Protein AF-A0A7Y7M1W9-F1 (afdb_monomer)

Secondary structure (DSSP, 8-state):
-EEETTEE--HHHHHSS-HHHHHHHHHHTBSBSSSSPPEE-HHHHHHHTT---SS--SSEEEEESS-----STTTEEEEES-SSTTBEEBTTBEEBPHHHHHHHHHTTS-HHHHHHHHHHHHPPPPTTT--S--EETTSPPPSS---S--SS--SSPPPHHHHHHS------------------B-TT-----

Mean predicted aligned error: 9.3 Å

Nearest PDB structures (foldseek):
  2pro-assembly4_C-3  TM=5.311E-01  e=3.566E+00  Lysobacter enzymogenes
  3pro-assembly1_C  TM=4.365E-01  e=2.939E+00  Lysobacter enzymogenes
  4pro-assembly2_D  TM=4.927E-01  e=4.614E+00  Lysobacter enzymogenes
  2pro-assembly4_A  TM=4.212E-01  e=5.598E+00  Lysobacter enzymogenes

Foldseek 3Di:
DALDDQADDDPVVCVPADPLRSVVQNVLFFAPVPPHGWEFAAQQLCLLQQFDAPDHDQATETEDCDPDQAAAPAGYDYDHDDPAPQWWAKQPHIYRHLLRNLLVHLVPDDDVRNVSRLVLLQDEDDVPQQQIDTHHPPPDHHNPRRDSDGNGGYDDRDDPVSNVVCDDDPPPDDDDDHHDDDDGRHPPDDRPD

Solvent-accessible surface area (backbone atoms only — not comparable to full-atom values): 11018 Å² total; per-residue (Å²): 67,75,83,46,97,91,34,73,52,59,51,63,68,54,74,73,38,48,75,50,44,49,48,40,52,53,56,34,28,42,34,69,56,22,100,52,85,56,35,27,22,38,78,44,19,25,54,67,36,18,33,50,60,90,83,75,78,92,46,48,28,29,50,31,84,64,96,58,70,39,62,38,90,65,52,35,48,70,40,86,45,67,90,64,73,56,42,23,23,37,28,84,43,38,25,32,30,70,62,52,21,44,59,54,38,45,77,75,44,60,68,74,56,24,50,41,28,54,55,32,39,48,33,58,41,57,94,89,45,63,54,45,66,73,44,61,62,84,56,86,57,48,88,59,79,63,57,54,72,58,98,39,19,27,48,80,48,44,54,72,63,59,67,62,68,57,66,77,77,80,76,78,88,74,80,96,73,67,36,45,25,78,58,23,26,40,79,95,59,78,76,80,126

Structure (mmCIF, N/CA/C/O backbone):
data_AF-A0A7Y7M1W9-F1
#
_entry.id   AF-A0A7Y7M1W9-F1
#
loop_
_atom_site.group_PDB
_atom_site.id
_atom_site.type_symbol
_atom_site.label_atom_id
_atom_site.label_alt_id
_atom_site.label_comp_id
_atom_site.label_asym_id
_atom_site.label_entity_id
_atom_site.label_seq_id
_atom_site.pdbx_PDB_ins_code
_atom_site.Cartn_x
_atom_site.Cartn_y
_atom_site.Cartn_z
_atom_site.occupancy
_atom_site.B_iso_or_equiv
_atom_site.auth_seq_id
_atom_site.auth_comp_id
_atom_site.auth_asym_id
_atom_site.auth_atom_id
_atom_site.pdbx_PDB_model_num
ATOM 1 N N . MET A 1 1 ? -22.766 13.535 2.676 1.00 89.00 1 MET A N 1
ATOM 2 C CA . MET A 1 1 ? -22.809 12.062 2.509 1.00 89.00 1 MET A CA 1
ATOM 3 C C . MET A 1 1 ? -22.094 11.321 3.652 1.00 89.00 1 MET A C 1
ATOM 5 O O . MET A 1 1 ? -21.202 11.874 4.289 1.00 89.00 1 MET A O 1
ATOM 9 N N . ARG A 1 2 ? -22.477 10.066 3.943 1.00 90.69 2 ARG A N 1
ATOM 10 C CA . ARG A 1 2 ? -21.859 9.208 4.976 1.00 90.69 2 ARG A CA 1
ATOM 11 C C . ARG A 1 2 ? -20.828 8.263 4.355 1.00 90.69 2 ARG A C 1
ATOM 13 O O . ARG A 1 2 ? -21.211 7.310 3.689 1.00 90.69 2 ARG A O 1
ATOM 20 N N . ILE A 1 3 ? -19.541 8.478 4.633 1.00 90.69 3 ILE A N 1
ATOM 21 C CA . ILE A 1 3 ? -18.473 7.537 4.244 1.00 90.69 3 ILE A CA 1
ATOM 22 C C . ILE A 1 3 ? -18.551 6.286 5.127 1.00 90.69 3 ILE A C 1
ATOM 24 O O . ILE A 1 3 ? -18.329 5.170 4.662 1.00 90.69 3 ILE A O 1
ATOM 28 N N . ARG A 1 4 ? -18.857 6.457 6.424 1.00 87.81 4 ARG A N 1
ATOM 29 C CA . ARG A 1 4 ? -18.907 5.349 7.387 1.00 87.81 4 ARG A CA 1
ATOM 30 C C . ARG A 1 4 ? -19.646 5.675 8.681 1.00 87.81 4 ARG A C 1
ATOM 32 O O . ARG A 1 4 ? -20.046 6.810 8.906 1.00 87.81 4 ARG A O 1
ATOM 39 N N . ARG A 1 5 ? -19.840 4.686 9.568 1.00 87.31 5 ARG A N 1
ATOM 40 C CA . ARG A 1 5 ? -20.408 4.948 10.906 1.00 87.31 5 ARG A CA 1
ATOM 41 C C . ARG A 1 5 ? -19.502 5.938 11.654 1.00 87.31 5 ARG A C 1
ATOM 43 O O . ARG A 1 5 ? -18.326 5.654 11.859 1.00 87.31 5 ARG A O 1
ATOM 50 N N . GLY A 1 6 ? -20.062 7.095 12.011 1.00 88.75 6 GLY A N 1
ATOM 51 C CA . GLY A 1 6 ? -19.340 8.212 12.628 1.00 88.75 6 GLY A CA 1
ATOM 52 C C . GLY A 1 6 ? -18.515 9.078 11.665 1.00 88.75 6 GLY A C 1
ATOM 53 O O . GLY A 1 6 ? -17.837 9.983 12.137 1.00 88.75 6 GLY A O 1
ATOM 54 N N . VAL A 1 7 ? -18.543 8.827 10.348 1.00 91.75 7 VAL A N 1
ATOM 55 C CA . VAL A 1 7 ? -17.685 9.509 9.361 1.00 91.75 7 VAL A CA 1
ATOM 56 C C . VAL A 1 7 ? -18.502 10.042 8.192 1.00 91.75 7 VAL A C 1
ATOM 58 O O . VAL A 1 7 ? -19.112 9.278 7.438 1.00 91.75 7 VAL A O 1
ATOM 61 N N . TYR A 1 8 ? -18.456 11.356 8.015 1.00 93.31 8 TYR A N 1
ATOM 62 C CA . TYR A 1 8 ? -19.228 12.089 7.021 1.00 93.31 8 TYR A CA 1
ATOM 63 C C . TYR A 1 8 ? -18.318 13.054 6.256 1.00 93.31 8 TYR A C 1
ATOM 65 O O . TYR A 1 8 ? -17.295 13.493 6.775 1.00 93.31 8 TYR A O 1
ATOM 73 N N . THR A 1 9 ? -18.719 13.364 5.030 1.00 92.62 9 THR A N 1
ATOM 74 C CA . THR A 1 9 ? -18.173 14.424 4.171 1.00 92.62 9 THR A CA 1
ATOM 75 C C . THR A 1 9 ? -19.355 15.184 3.554 1.00 92.62 9 THR A C 1
ATOM 77 O O . THR A 1 9 ? -20.493 14.699 3.659 1.00 92.62 9 THR A O 1
ATOM 80 N N . LYS A 1 10 ? -19.163 16.346 2.915 1.00 93.62 10 LYS A N 1
ATOM 81 C CA . LYS A 1 10 ? -20.269 16.960 2.156 1.00 93.62 10 LYS A CA 1
ATOM 82 C C . LYS A 1 10 ? -20.672 16.035 1.007 1.00 93.62 10 LYS A C 1
ATOM 84 O O . LYS A 1 10 ? -19.904 15.174 0.585 1.00 93.62 10 LYS A O 1
ATOM 89 N N . SER A 1 11 ? -21.921 16.119 0.562 1.00 92.31 11 SER A N 1
ATOM 90 C CA . SER A 1 11 ? -22.364 15.276 -0.557 1.00 92.31 11 SER A CA 1
ATOM 91 C C . SER A 1 11 ? -21.709 15.720 -1.865 1.00 92.31 11 SER A C 1
ATOM 93 O O . SER A 1 11 ? -21.303 14.875 -2.651 1.00 92.31 11 SER A O 1
ATOM 95 N N . ASP A 1 12 ? -21.503 17.023 -2.023 1.00 92.56 12 ASP A N 1
ATOM 96 C CA . ASP A 1 12 ? -20.914 17.642 -3.210 1.00 92.56 12 ASP A CA 1
ATOM 97 C C . ASP A 1 12 ? -19.437 17.251 -3.338 1.00 92.56 12 ASP A C 1
ATOM 99 O O . ASP A 1 12 ? -19.062 16.664 -4.347 1.00 92.56 12 ASP A O 1
ATOM 103 N N . ASP A 1 13 ? -18.651 17.415 -2.260 1.00 90.88 13 ASP A N 1
ATOM 104 C CA . ASP A 1 13 ? -17.252 16.961 -2.157 1.00 90.88 13 ASP A CA 1
ATOM 105 C C . ASP A 1 13 ? -17.075 15.473 -2.538 1.00 90.88 13 ASP A C 1
ATOM 107 O O . ASP A 1 13 ? -16.026 15.078 -3.041 1.00 90.88 13 ASP A O 1
ATOM 111 N N . TRP A 1 14 ? -18.069 14.616 -2.266 1.00 92.00 14 TRP A N 1
ATOM 112 C CA . TRP A 1 14 ? -18.024 13.192 -2.629 1.00 92.00 14 TRP A CA 1
ATOM 113 C C . TRP A 1 14 ? -18.430 12.941 -4.083 1.00 92.00 14 TRP A C 1
ATOM 115 O O . TRP A 1 14 ? -17.822 12.102 -4.745 1.00 92.00 14 TRP A O 1
ATOM 125 N N . ASN A 1 15 ? -19.449 13.646 -4.572 1.00 92.44 15 ASN A N 1
ATOM 126 C CA . ASN A 1 15 ? -19.968 13.485 -5.928 1.00 92.44 15 ASN A CA 1
ATOM 127 C C . ASN A 1 15 ? -19.008 14.052 -6.986 1.00 92.44 15 ASN A C 1
ATOM 129 O O . ASN A 1 15 ? -18.953 13.517 -8.089 1.00 92.44 15 ASN A O 1
ATOM 133 N N . SER A 1 16 ? -18.230 15.085 -6.645 1.00 93.19 16 SER A N 1
ATOM 134 C CA . SER A 1 16 ? -17.121 15.584 -7.469 1.00 93.19 16 SER A CA 1
ATOM 135 C C . SER A 1 16 ? -15.827 14.776 -7.304 1.00 93.19 16 SER A C 1
ATOM 137 O O . SER A 1 16 ? -14.961 14.846 -8.173 1.00 93.19 16 SER A O 1
ATOM 139 N N . SER A 1 17 ? -15.686 13.988 -6.227 1.00 91.19 17 SER A N 1
ATOM 140 C CA . SER A 1 17 ? -14.496 13.158 -6.010 1.00 91.19 17 SER A CA 1
ATOM 141 C C . SER A 1 17 ? -14.414 12.001 -7.006 1.00 91.19 17 SER A C 1
ATOM 143 O O . SER A 1 17 ? -15.333 11.177 -7.092 1.00 91.19 17 SER A O 1
ATOM 145 N N . SER A 1 18 ? -13.256 11.845 -7.650 1.00 92.88 18 SER A N 1
ATOM 146 C CA . SER A 1 18 ? -12.942 10.678 -8.484 1.00 92.88 18 SER A CA 1
ATOM 147 C C . SER A 1 18 ? -12.997 9.360 -7.686 1.00 92.88 18 SER A C 1
ATOM 149 O O . SER A 1 18 ? -12.889 9.368 -6.455 1.00 92.88 18 SER A O 1
ATOM 151 N N . PRO A 1 19 ? -13.079 8.182 -8.336 1.00 92.19 19 PRO A N 1
ATOM 152 C CA . PRO A 1 19 ? -13.004 6.900 -7.634 1.00 92.19 19 PRO A CA 1
ATOM 153 C C . PRO A 1 19 ? -11.731 6.740 -6.784 1.00 92.19 19 PRO A C 1
ATOM 155 O O . PRO A 1 19 ? -11.797 6.186 -5.683 1.00 92.19 19 PRO A O 1
ATOM 158 N N . ALA A 1 20 ? -10.588 7.255 -7.252 1.00 90.50 20 ALA A N 1
ATOM 159 C CA . ALA A 1 20 ? -9.321 7.217 -6.523 1.00 90.50 20 ALA A CA 1
ATOM 160 C C . ALA A 1 20 ? -9.346 8.160 -5.310 1.00 90.50 20 ALA A C 1
ATOM 162 O O . ALA A 1 20 ? -9.016 7.740 -4.198 1.00 90.50 20 ALA A O 1
ATOM 163 N N . GLN A 1 21 ? -9.857 9.383 -5.479 1.00 91.81 21 GLN A N 1
ATOM 164 C CA . GLN A 1 21 ? -10.078 10.329 -4.385 1.00 91.81 21 GLN A CA 1
ATOM 165 C C . GLN A 1 21 ? -11.060 9.764 -3.347 1.00 91.81 21 GLN A C 1
ATOM 167 O O . GLN A 1 21 ? -10.748 9.766 -2.159 1.00 91.81 21 GLN A O 1
ATOM 172 N N . GLN A 1 22 ? -12.187 9.173 -3.762 1.00 92.81 22 GLN A N 1
ATOM 173 C CA . GLN A 1 22 ? -13.134 8.491 -2.871 1.00 92.81 22 GLN A CA 1
ATOM 174 C C . GLN A 1 22 ? -12.502 7.300 -2.139 1.00 92.81 22 GLN A C 1
ATOM 176 O O . GLN A 1 22 ? -12.793 7.079 -0.963 1.00 92.81 22 GLN A O 1
ATOM 181 N N . TYR A 1 23 ? -11.646 6.513 -2.796 1.00 93.38 23 TYR A N 1
ATOM 182 C CA . TYR A 1 23 ? -10.896 5.436 -2.145 1.00 93.38 23 TYR A CA 1
ATOM 183 C C . TYR A 1 23 ? -9.892 5.993 -1.136 1.00 93.38 23 TYR A C 1
ATOM 185 O O . TYR A 1 23 ? -9.841 5.506 -0.011 1.00 93.38 23 TYR A O 1
ATOM 193 N N . GLY A 1 24 ? -9.182 7.069 -1.472 1.00 91.81 24 GLY A N 1
ATOM 194 C CA . GLY A 1 24 ? -8.320 7.802 -0.551 1.00 91.81 24 GLY A CA 1
ATOM 195 C C . GLY A 1 24 ? -9.087 8.477 0.595 1.00 91.81 24 GLY A C 1
ATOM 196 O O . GLY A 1 24 ? -8.552 8.572 1.692 1.00 91.81 24 GLY A O 1
ATOM 197 N N . LEU A 1 25 ? -10.353 8.864 0.406 1.00 92.00 25 LEU A N 1
ATOM 198 C CA . LEU A 1 25 ? -11.260 9.314 1.470 1.00 92.00 25 LEU A CA 1
ATOM 199 C C . LEU A 1 25 ? -11.732 8.145 2.349 1.00 92.00 25 LEU A C 1
ATOM 201 O O . LEU A 1 25 ? -11.900 8.334 3.549 1.00 92.00 25 LEU A O 1
ATOM 205 N N . ARG A 1 26 ? -11.895 6.928 1.805 1.00 93.25 26 ARG A N 1
ATOM 206 C CA . ARG A 1 26 ? -12.154 5.694 2.582 1.00 93.25 26 ARG A CA 1
ATOM 207 C C . ARG A 1 26 ? -10.905 5.228 3.344 1.00 93.25 26 ARG A C 1
ATOM 209 O O . ARG A 1 26 ? -11.032 4.787 4.482 1.00 93.25 26 ARG A O 1
ATOM 216 N N . ALA A 1 27 ? -9.724 5.339 2.733 1.00 93.56 27 ALA A N 1
ATOM 217 C CA . ALA A 1 27 ? -8.419 5.026 3.317 1.00 93.56 27 ALA A CA 1
ATOM 218 C C . ALA A 1 27 ? -8.069 6.016 4.423 1.00 93.56 27 ALA A C 1
ATOM 220 O O . ALA A 1 27 ? -7.743 5.603 5.529 1.00 93.56 27 ALA A O 1
ATOM 221 N N . ALA A 1 28 ? -8.260 7.313 4.162 1.00 92.44 28 ALA A N 1
ATOM 222 C CA . ALA A 1 28 ? -8.211 8.354 5.177 1.00 92.44 28 ALA A CA 1
ATOM 223 C C . ALA A 1 28 ? -9.208 7.988 6.260 1.00 92.44 28 ALA A C 1
ATOM 225 O O . ALA A 1 28 ? -8.825 7.891 7.418 1.00 92.44 28 ALA A O 1
ATOM 226 N N . ALA A 1 29 ? -10.441 7.632 5.883 1.00 92.69 29 ALA A N 1
ATOM 227 C CA . ALA A 1 29 ? -11.441 7.208 6.837 1.00 92.69 29 ALA A CA 1
ATOM 228 C C . ALA A 1 29 ? -11.013 5.986 7.648 1.00 92.69 29 ALA A C 1
ATOM 230 O O . ALA A 1 29 ? -11.752 5.705 8.572 1.00 92.69 29 ALA A O 1
ATOM 231 N N . PHE A 1 30 ? -9.888 5.300 7.383 1.00 93.06 30 PHE A N 1
ATOM 232 C CA . PHE A 1 30 ? -9.371 4.175 8.166 1.00 93.06 30 PHE A CA 1
ATOM 233 C C . PHE A 1 30 ? -8.531 4.561 9.406 1.00 93.06 30 PHE A C 1
ATOM 235 O O . PHE A 1 30 ? -8.285 3.684 10.223 1.00 93.06 30 PHE A O 1
ATOM 242 N N . GLN A 1 31 ? -8.173 5.835 9.643 1.00 92.31 31 GLN A N 1
ATOM 243 C CA . GLN A 1 31 ? -7.148 6.191 10.652 1.00 92.31 31 GLN A CA 1
ATOM 244 C C . GLN A 1 31 ? -7.567 6.540 12.118 1.00 92.31 31 GLN A C 1
ATOM 246 O O . GLN A 1 31 ? -7.040 5.929 13.038 1.00 92.31 31 GLN A O 1
ATOM 251 N N . ALA A 1 32 ? -8.476 7.494 12.389 1.00 91.38 32 ALA A N 1
ATOM 252 C CA . ALA A 1 32 ? -8.803 8.033 13.736 1.00 91.38 32 ALA A CA 1
ATOM 253 C C . ALA A 1 32 ? -10.163 7.629 14.412 1.00 91.38 32 ALA A C 1
ATOM 255 O O . ALA A 1 32 ? -10.706 8.361 15.238 1.00 91.38 32 ALA A O 1
ATOM 256 N N . LEU A 1 33 ? -10.765 6.483 14.068 1.00 90.94 33 LEU A N 1
ATOM 257 C CA . LEU A 1 33 ? -11.545 5.625 14.994 1.00 90.94 33 LEU A CA 1
ATOM 258 C C . LEU A 1 33 ? -10.915 4.221 15.071 1.00 90.94 33 LEU A C 1
ATOM 260 O O . LEU A 1 33 ? -11.500 3.322 15.674 1.00 90.94 33 LEU A O 1
ATOM 264 N N . ALA A 1 34 ? -9.755 4.007 14.443 1.00 89.38 34 ALA A N 1
ATOM 265 C CA . ALA A 1 34 ? -8.867 2.935 14.830 1.00 89.38 34 ALA A CA 1
ATOM 266 C C . ALA A 1 34 ? -8.276 3.352 16.186 1.00 89.38 34 ALA A C 1
ATOM 268 O O . ALA A 1 34 ? -7.849 4.499 16.324 1.00 89.38 34 ALA A O 1
ATOM 269 N N . PRO A 1 35 ? -8.243 2.471 17.200 1.00 87.44 35 PRO A N 1
ATOM 270 C CA . PRO A 1 35 ? -7.661 2.814 18.501 1.00 87.44 35 PRO A CA 1
ATOM 271 C C . PRO A 1 35 ? -6.154 3.130 18.458 1.00 87.44 35 PRO A C 1
ATOM 273 O O . PRO A 1 35 ? -5.598 3.602 19.443 1.00 87.44 35 PRO A O 1
ATOM 276 N N . ARG A 1 36 ? -5.484 2.826 17.338 1.00 89.25 36 ARG A N 1
ATOM 277 C CA . ARG A 1 36 ? -4.063 3.071 17.054 1.00 89.25 36 ARG A CA 1
ATOM 278 C C . ARG A 1 36 ? -3.914 3.399 15.567 1.00 89.25 36 ARG A C 1
ATOM 280 O O . ARG A 1 36 ? -4.710 2.896 14.770 1.00 89.25 36 ARG A O 1
ATOM 287 N N . GLN A 1 37 ? -2.897 4.180 15.190 1.00 90.81 37 GLN A N 1
ATOM 288 C CA . GLN A 1 37 ? -2.596 4.445 13.778 1.00 90.81 37 GLN A CA 1
ATOM 289 C C . GLN A 1 37 ? -2.352 3.107 13.045 1.00 90.81 37 GLN A C 1
ATOM 291 O O . GLN A 1 37 ? -1.573 2.285 13.532 1.00 90.81 37 GLN A O 1
ATOM 296 N N . PRO A 1 38 ? -3.038 2.841 11.923 1.00 94.44 38 PRO A N 1
ATOM 297 C CA . PRO A 1 38 ? -3.012 1.532 11.288 1.00 94.44 38 PRO A CA 1
ATOM 298 C C . PRO A 1 38 ? -2.070 1.479 10.087 1.00 94.44 38 PRO A C 1
ATOM 300 O O . PRO A 1 38 ? -2.119 2.338 9.207 1.00 94.44 38 PRO A O 1
ATOM 303 N N . VAL A 1 39 ? -1.277 0.410 10.008 1.00 96.88 39 VAL A N 1
ATOM 304 C CA . VAL A 1 39 ? -0.359 0.202 8.886 1.00 96.88 39 VAL A CA 1
ATOM 305 C C . VAL A 1 39 ? -1.125 -0.256 7.644 1.00 96.88 39 VAL A C 1
ATOM 307 O O . VAL A 1 39 ? -1.759 -1.315 7.653 1.00 96.88 39 VAL A O 1
ATOM 310 N N . LEU A 1 40 ? -1.064 0.529 6.568 1.00 97.19 40 LEU A N 1
ATOM 311 C CA . LEU A 1 40 ? -1.653 0.187 5.266 1.00 97.19 40 LEU A CA 1
ATOM 312 C C . LEU A 1 40 ? -0.693 -0.728 4.492 1.00 97.19 40 LEU A C 1
ATOM 314 O O . LEU A 1 40 ? 0.513 -0.535 4.558 1.00 97.19 40 LEU A O 1
ATOM 318 N N . CYS A 1 41 ? -1.184 -1.714 3.740 1.00 97.12 41 CYS A N 1
ATOM 319 C CA . CYS A 1 41 ? -0.313 -2.659 3.023 1.00 97.12 41 CYS A CA 1
ATOM 320 C C . CYS A 1 41 ? -0.885 -3.113 1.673 1.00 97.12 41 CYS A C 1
ATOM 322 O O . CYS A 1 41 ? -1.948 -2.647 1.257 1.00 97.12 41 CYS A O 1
ATOM 324 N N . HIS A 1 42 ? -0.176 -4.017 0.981 1.00 96.88 42 HIS A N 1
ATOM 325 C CA . HIS A 1 42 ? -0.578 -4.618 -0.301 1.00 96.88 42 HIS A CA 1
ATOM 326 C C . HIS A 1 42 ? -1.177 -3.571 -1.267 1.00 96.88 42 HIS A C 1
ATOM 328 O O . HIS A 1 42 ? -0.571 -2.534 -1.511 1.00 96.88 42 HIS A O 1
ATOM 334 N N . ALA A 1 43 ? -2.390 -3.800 -1.780 1.00 96.38 43 ALA A N 1
ATOM 335 C CA . ALA A 1 43 ? -3.039 -2.956 -2.776 1.00 96.38 43 ALA A CA 1
ATOM 336 C C . ALA A 1 43 ? -3.369 -1.525 -2.291 1.00 96.38 43 ALA A C 1
ATOM 338 O O . ALA A 1 43 ? -3.566 -0.639 -3.117 1.00 96.38 43 ALA A O 1
ATOM 339 N N . THR A 1 44 ? -3.411 -1.270 -0.977 1.00 96.69 44 THR A N 1
ATOM 340 C CA . THR A 1 44 ? -3.626 0.085 -0.438 1.00 96.69 44 THR A CA 1
ATOM 341 C C . THR A 1 44 ? -2.321 0.870 -0.358 1.00 96.69 44 THR A C 1
ATOM 343 O O . THR A 1 44 ? -2.272 1.995 -0.848 1.00 96.69 44 THR A O 1
ATOM 346 N N . ALA A 1 45 ? -1.250 0.271 0.175 1.00 96.44 45 ALA A N 1
ATOM 347 C CA . ALA A 1 45 ? 0.081 0.887 0.143 1.00 96.44 45 ALA A CA 1
ATOM 348 C C . ALA A 1 45 ? 0.578 1.081 -1.301 1.00 96.44 45 ALA A C 1
ATOM 350 O O . ALA A 1 45 ? 1.128 2.126 -1.633 1.00 96.44 45 ALA A O 1
ATOM 351 N N . ALA A 1 46 ? 0.287 0.123 -2.186 1.00 96.12 46 ALA A N 1
ATOM 352 C CA . ALA A 1 46 ? 0.640 0.179 -3.601 1.00 96.12 46 ALA A CA 1
ATOM 353 C C . ALA A 1 46 ? 0.031 1.377 -4.334 1.00 96.12 46 ALA A C 1
ATOM 355 O O . ALA A 1 46 ? 0.713 1.966 -5.165 1.00 96.12 46 ALA A O 1
ATOM 356 N N . ARG A 1 47 ? -1.210 1.777 -4.006 1.00 93.94 47 ARG A N 1
ATOM 357 C CA . ARG A 1 47 ? -1.804 2.995 -4.578 1.00 93.94 47 ARG A CA 1
ATOM 358 C C . ARG A 1 47 ? -1.143 4.274 -4.080 1.00 93.94 47 ARG A C 1
ATOM 360 O O . ARG A 1 47 ? -0.985 5.180 -4.879 1.00 93.94 47 ARG A O 1
ATOM 367 N N . LEU A 1 48 ? -0.733 4.351 -2.812 1.00 92.62 48 LEU A N 1
ATOM 368 C CA . LEU A 1 48 ? 0.027 5.511 -2.325 1.00 92.62 48 LEU A CA 1
ATOM 369 C C . LEU A 1 48 ? 1.408 5.579 -2.996 1.00 92.62 48 LEU A C 1
ATOM 371 O O . LEU A 1 48 ? 1.838 6.652 -3.407 1.00 92.62 48 LEU A O 1
ATOM 375 N N . GLY A 1 49 ? 2.059 4.421 -3.160 1.00 92.31 49 GLY A N 1
ATOM 376 C CA . GLY A 1 49 ? 3.353 4.249 -3.826 1.00 92.31 49 GLY A CA 1
ATOM 377 C C . GLY A 1 49 ? 3.330 4.249 -5.364 1.00 92.31 49 GLY A C 1
ATOM 378 O O . GLY A 1 49 ? 4.355 3.935 -5.966 1.00 92.31 49 GLY A O 1
ATOM 379 N N . GLY A 1 50 ? 2.194 4.536 -6.013 1.00 93.19 50 GLY A N 1
ATOM 380 C CA . GLY A 1 50 ? 2.065 4.569 -7.480 1.00 93.19 50 GLY A CA 1
ATOM 381 C C . GLY A 1 50 ? 2.357 3.250 -8.218 1.00 93.19 50 GLY A C 1
ATOM 382 O O . GLY A 1 50 ? 2.618 3.263 -9.419 1.00 93.19 50 GLY A O 1
ATOM 383 N N . LEU A 1 51 ? 2.356 2.106 -7.525 1.00 95.00 51 LEU A N 1
ATOM 384 C CA . LEU A 1 51 ? 2.665 0.806 -8.127 1.00 95.00 51 LEU A CA 1
ATOM 385 C C . LEU A 1 51 ? 1.535 0.340 -9.053 1.00 95.00 51 LEU A C 1
ATOM 387 O O . LEU A 1 51 ? 0.349 0.502 -8.749 1.00 95.00 51 LEU A O 1
ATOM 391 N N . TRP A 1 52 ? 1.909 -0.309 -10.155 1.00 95.19 52 TRP A N 1
ATOM 392 C CA . TRP A 1 52 ? 1.002 -0.735 -11.221 1.00 95.19 52 TRP A CA 1
AT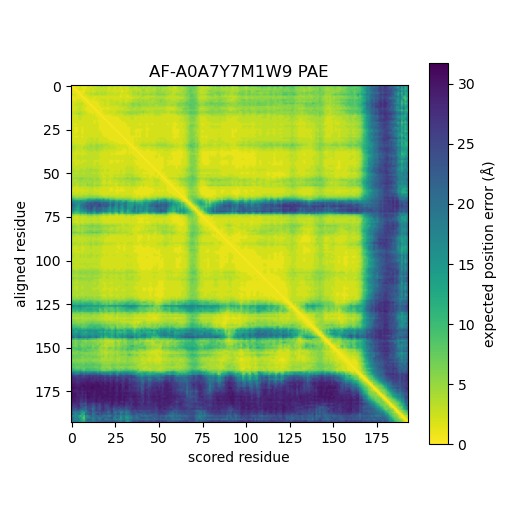OM 393 C C . TRP A 1 52 ? 0.188 -1.980 -10.838 1.00 95.19 52 TRP A C 1
ATOM 395 O O . TRP A 1 52 ? 0.429 -3.095 -11.299 1.00 95.19 52 TRP A O 1
ATOM 405 N N . ILE A 1 53 ? -0.807 -1.773 -9.975 1.00 94.50 53 ILE A N 1
ATOM 406 C CA . ILE A 1 53 ? -1.862 -2.746 -9.680 1.00 94.50 53 ILE A CA 1
ATOM 407 C C . ILE A 1 53 ? -3.064 -2.548 -10.611 1.00 94.50 53 ILE A C 1
ATOM 409 O O . ILE A 1 53 ? -3.403 -1.426 -10.986 1.00 94.50 53 ILE A O 1
ATOM 413 N N . VAL A 1 54 ? -3.757 -3.636 -10.946 1.00 90.62 54 VAL A N 1
ATOM 414 C CA . VAL A 1 54 ? -4.938 -3.581 -11.821 1.00 90.62 54 VAL A CA 1
ATOM 415 C C . VAL A 1 54 ? -6.119 -2.916 -11.106 1.00 90.62 54 VAL A C 1
ATOM 417 O O . VAL A 1 54 ? -6.594 -3.396 -10.076 1.00 90.62 54 VAL A O 1
ATOM 420 N N . GLY A 1 55 ? -6.630 -1.834 -11.696 1.00 90.19 55 GLY A N 1
ATOM 421 C CA . GLY A 1 55 ? -7.860 -1.168 -11.269 1.00 90.19 55 GLY A CA 1
ATOM 422 C C . GLY A 1 55 ? -7.765 -0.467 -9.910 1.00 90.19 55 GLY A C 1
ATOM 423 O O . GLY A 1 55 ? -6.736 0.101 -9.533 1.00 90.19 55 GLY A O 1
ATOM 424 N N . LEU A 1 56 ? -8.882 -0.454 -9.180 1.00 90.50 56 LEU A N 1
ATOM 425 C CA . LEU A 1 56 ? -9.014 0.173 -7.866 1.00 90.50 56 LEU A CA 1
ATOM 426 C C . LEU A 1 56 ? -9.498 -0.867 -6.839 1.00 90.50 56 LEU A C 1
ATOM 428 O O . LEU A 1 56 ? -10.505 -1.532 -7.096 1.00 90.50 56 LEU A O 1
ATOM 432 N N . PRO A 1 57 ? -8.843 -1.027 -5.673 1.00 92.00 57 PRO A N 1
ATOM 433 C CA . PRO A 1 57 ? -9.238 -2.063 -4.722 1.00 92.00 57 PRO A CA 1
ATOM 434 C C . PRO A 1 57 ? -10.617 -1.791 -4.103 1.00 92.00 57 PRO A C 1
ATOM 436 O O . PRO A 1 57 ? -10.895 -0.703 -3.604 1.00 92.00 57 PRO A O 1
ATOM 439 N N . SER A 1 58 ? -11.481 -2.807 -4.056 1.00 90.25 58 SER A N 1
ATOM 440 C CA . SER A 1 58 ? -12.820 -2.697 -3.447 1.00 90.25 58 SER A CA 1
ATOM 441 C C . SER A 1 58 ? -12.801 -2.647 -1.911 1.00 90.25 58 SER A C 1
ATOM 443 O O . SER A 1 58 ? -13.788 -2.265 -1.280 1.00 90.25 58 SER A O 1
ATOM 445 N N . LYS A 1 59 ? -11.673 -3.027 -1.299 1.00 93.62 59 LYS A N 1
ATOM 446 C CA . LYS A 1 59 ? -11.421 -3.047 0.147 1.00 93.62 59 LYS A CA 1
ATOM 447 C C . LYS A 1 59 ? -10.058 -2.420 0.435 1.00 93.62 59 LYS A C 1
ATOM 449 O O . LYS A 1 59 ? -9.178 -2.416 -0.424 1.00 93.62 59 LYS A O 1
ATOM 454 N N . LEU A 1 60 ? -9.869 -1.918 1.653 1.00 94.94 60 LEU A N 1
ATOM 455 C CA . LEU A 1 60 ? -8.544 -1.486 2.112 1.00 94.94 60 LEU A CA 1
ATOM 456 C C . LEU A 1 60 ? -7.787 -2.683 2.702 1.00 94.94 60 LEU A C 1
ATOM 458 O O . LEU A 1 60 ? -8.393 -3.592 3.273 1.00 94.94 60 LEU A O 1
ATOM 462 N N . HIS A 1 61 ? -6.471 -2.683 2.546 1.00 95.75 61 HIS A N 1
ATOM 463 C CA . HIS A 1 61 ? -5.557 -3.717 3.012 1.00 95.75 61 HIS A CA 1
ATOM 464 C C . HIS A 1 61 ? -4.714 -3.133 4.147 1.00 95.75 61 HIS A C 1
ATOM 466 O O . HIS A 1 61 ? -4.067 -2.101 3.963 1.00 95.75 61 HIS A O 1
ATOM 472 N N . VAL A 1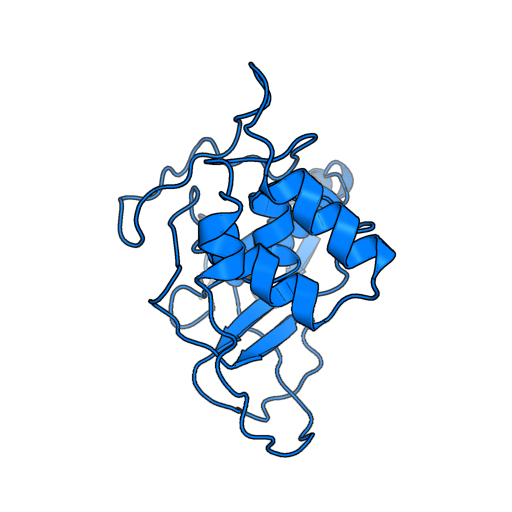 62 ? -4.743 -3.773 5.316 1.00 95.50 62 VAL A N 1
ATOM 473 C CA . VAL A 1 62 ? -4.031 -3.303 6.518 1.00 95.50 62 VAL A CA 1
ATOM 474 C C . VAL A 1 62 ? -3.301 -4.450 7.207 1.00 95.50 62 VAL A C 1
ATOM 476 O O . VAL A 1 62 ? -3.735 -5.601 7.118 1.00 95.50 62 VAL A O 1
ATOM 479 N N . VAL A 1 63 ? -2.208 -4.150 7.901 1.00 94.69 63 VAL A N 1
ATOM 480 C CA . VAL A 1 63 ? -1.464 -5.137 8.695 1.00 94.69 63 VAL A CA 1
ATOM 481 C C . VAL A 1 63 ? -2.136 -5.350 10.058 1.00 94.69 63 VAL A C 1
ATOM 483 O O . VAL A 1 63 ? -2.839 -4.481 10.579 1.00 94.69 63 VAL A O 1
ATOM 486 N N . THR A 1 64 ? -1.952 -6.533 10.635 1.00 91.50 64 THR A N 1
ATOM 487 C CA . THR A 1 64 ? -2.310 -6.862 12.014 1.00 91.50 64 THR A CA 1
ATOM 488 C C . THR A 1 64 ? -1.336 -7.911 12.553 1.00 91.50 64 THR A C 1
ATOM 490 O O . THR A 1 64 ? -0.890 -8.772 11.800 1.00 91.50 64 THR A O 1
ATOM 493 N N . GLU A 1 65 ? -1.014 -7.857 13.843 1.00 88.25 65 GLU A N 1
ATOM 494 C CA . GLU A 1 65 ? -0.115 -8.825 14.498 1.00 88.25 65 GLU A CA 1
ATOM 495 C C . GLU A 1 65 ? -0.872 -10.036 15.074 1.00 88.25 65 GLU A C 1
ATOM 497 O O . GLU A 1 65 ? -0.269 -11.055 15.396 1.00 88.25 65 GLU A O 1
ATOM 502 N N . THR A 1 66 ? -2.206 -9.964 15.150 1.00 82.62 66 THR A N 1
ATOM 503 C CA . THR A 1 66 ? -3.073 -11.015 15.700 1.00 82.62 66 THR A CA 1
ATOM 504 C C . THR A 1 66 ? -4.047 -11.549 14.651 1.00 82.62 66 THR A C 1
ATOM 506 O O . THR A 1 66 ? -4.725 -10.785 13.962 1.00 82.62 66 THR A O 1
ATOM 509 N N . ALA A 1 67 ? -4.189 -12.875 14.563 1.00 68.00 67 ALA A N 1
ATOM 510 C CA . ALA A 1 67 ? -5.173 -13.545 13.705 1.00 68.00 67 ALA A CA 1
ATOM 511 C C . ALA A 1 67 ? -6.611 -13.429 14.273 1.00 68.00 67 ALA A C 1
ATOM 513 O O . ALA A 1 67 ? -7.238 -14.410 14.668 1.00 68.00 67 ALA A O 1
ATOM 514 N N . THR A 1 68 ? -7.127 -12.203 14.376 1.00 60.47 68 THR A N 1
ATOM 515 C CA . THR A 1 68 ? -8.394 -11.901 15.059 1.00 60.47 68 THR A CA 1
ATOM 516 C C . THR A 1 68 ? -9.614 -12.129 14.160 1.00 60.47 68 THR A C 1
ATOM 518 O O . THR A 1 68 ? -9.872 -11.335 13.255 1.00 60.47 68 THR A O 1
ATOM 521 N N . SER A 1 69 ? -10.418 -13.148 14.486 1.00 52.56 69 SER A N 1
ATOM 522 C CA . SER A 1 69 ? -11.718 -13.482 13.864 1.00 52.56 69 SER A CA 1
ATOM 523 C C . SER A 1 69 ? -12.836 -12.462 14.205 1.00 52.56 69 SER A C 1
ATOM 525 O O . SER A 1 69 ? -13.849 -12.786 14.831 1.00 52.56 69 SER A O 1
ATOM 527 N N . GLY A 1 70 ? -12.669 -11.194 13.818 1.00 54.50 70 GLY A N 1
ATOM 528 C CA . GLY A 1 70 ? -13.614 -10.094 14.061 1.00 54.50 70 GLY A CA 1
ATOM 529 C C . GLY A 1 70 ? -14.413 -9.686 12.816 1.00 54.50 70 GLY A C 1
ATOM 530 O O . GLY A 1 70 ? -13.899 -8.982 11.967 1.00 54.50 70 GLY A O 1
ATOM 531 N N . ARG A 1 71 ? -15.682 -10.100 12.696 1.00 50.88 71 ARG A N 1
ATOM 532 C CA . ARG A 1 71 ? -16.665 -9.813 11.604 1.00 50.88 71 ARG A CA 1
ATOM 533 C C . ARG A 1 71 ? -16.134 -9.139 10.299 1.00 50.88 71 ARG A C 1
ATOM 535 O O . ARG A 1 71 ? -15.997 -7.923 10.225 1.00 50.88 71 ARG A O 1
ATOM 542 N N . ASN A 1 72 ? -15.973 -9.894 9.194 1.00 54.03 72 ASN A N 1
ATOM 543 C CA . ASN A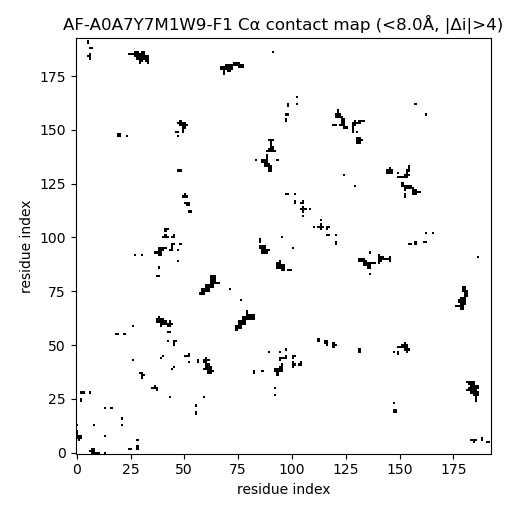 1 72 ? -15.362 -9.411 7.920 1.00 54.03 72 ASN A CA 1
ATOM 544 C C . ASN A 1 72 ? -16.065 -8.219 7.249 1.00 54.03 72 ASN A C 1
ATOM 546 O O . ASN A 1 72 ? -15.502 -7.548 6.382 1.00 54.03 72 ASN A O 1
ATOM 550 N N . ASN A 1 73 ? -17.327 -7.995 7.602 1.00 55.47 73 ASN A N 1
ATOM 551 C CA . ASN A 1 73 ? -18.324 -7.397 6.722 1.00 55.47 73 ASN A CA 1
ATOM 552 C C . ASN A 1 73 ? -18.322 -5.860 6.709 1.00 55.47 73 ASN A C 1
ATOM 554 O O . ASN A 1 73 ? -19.356 -5.207 6.653 1.00 55.47 73 ASN A O 1
ATOM 558 N N . ASN A 1 74 ? -17.134 -5.287 6.849 1.00 75.12 74 ASN A N 1
ATOM 559 C CA . ASN A 1 74 ? -16.921 -3.881 7.152 1.00 75.12 74 ASN A CA 1
ATOM 560 C C . ASN A 1 74 ? -16.111 -3.195 6.016 1.00 75.12 74 ASN A C 1
ATOM 562 O O . ASN A 1 74 ? -16.113 -1.970 5.920 1.00 75.12 74 ASN A O 1
ATOM 566 N N . GLY A 1 75 ? -15.460 -3.977 5.132 1.00 87.06 75 GLY A N 1
ATOM 567 C CA . GLY A 1 75 ? -14.804 -3.509 3.893 1.00 87.06 75 GLY A CA 1
ATOM 568 C C . GLY A 1 75 ? -13.265 -3.493 3.897 1.00 87.06 75 GLY A C 1
ATOM 569 O O . GLY A 1 75 ? -12.677 -2.621 3.264 1.00 87.06 75 GLY A O 1
ATOM 570 N N . VAL A 1 76 ? -12.599 -4.337 4.695 1.00 90.75 76 VAL A N 1
ATOM 571 C CA . VAL A 1 76 ? -11.123 -4.409 4.813 1.00 90.75 76 VAL A CA 1
ATOM 572 C C . VAL A 1 76 ? -10.662 -5.845 4.851 1.00 90.75 76 VAL A C 1
ATOM 574 O O . VAL A 1 76 ? -11.353 -6.698 5.402 1.00 90.75 76 VAL A O 1
ATOM 577 N N . ILE A 1 77 ? -9.474 -6.066 4.302 1.00 91.81 77 ILE A N 1
ATOM 578 C CA . ILE A 1 77 ? -8.707 -7.296 4.431 1.00 91.81 77 ILE A CA 1
ATOM 579 C C . ILE A 1 77 ? -7.552 -7.008 5.396 1.00 91.81 77 ILE A C 1
ATOM 581 O O . ILE A 1 77 ? -6.755 -6.097 5.161 1.00 91.81 77 ILE A O 1
ATOM 585 N N . ARG A 1 78 ? -7.486 -7.759 6.498 1.00 91.19 78 ARG A N 1
ATOM 586 C CA . ARG A 1 78 ? -6.347 -7.727 7.423 1.00 91.19 78 ARG A CA 1
ATOM 587 C C . ARG A 1 78 ? -5.325 -8.773 6.992 1.00 91.19 78 ARG A C 1
ATOM 589 O O . ARG A 1 78 ? -5.715 -9.876 6.620 1.00 91.19 78 ARG A O 1
ATOM 596 N N . HIS A 1 79 ? -4.047 -8.431 7.073 1.00 92.62 79 HIS A N 1
ATOM 597 C CA . HIS A 1 79 ? -2.924 -9.294 6.708 1.00 92.62 79 HIS A CA 1
ATOM 598 C C . HIS A 1 79 ? -2.004 -9.470 7.909 1.00 92.62 79 HIS A C 1
ATOM 600 O O . HIS A 1 79 ? -1.661 -8.481 8.555 1.00 92.62 79 HIS A O 1
ATOM 606 N N . LEU A 1 80 ? -1.602 -10.707 8.206 1.00 91.56 80 LEU A N 1
ATOM 607 C CA . LEU A 1 80 ? -0.684 -10.982 9.310 1.00 91.56 80 LEU A CA 1
ATOM 608 C C . LEU A 1 80 ? 0.719 -10.452 8.976 1.00 91.56 80 LEU A C 1
ATOM 610 O O . LEU A 1 80 ? 1.271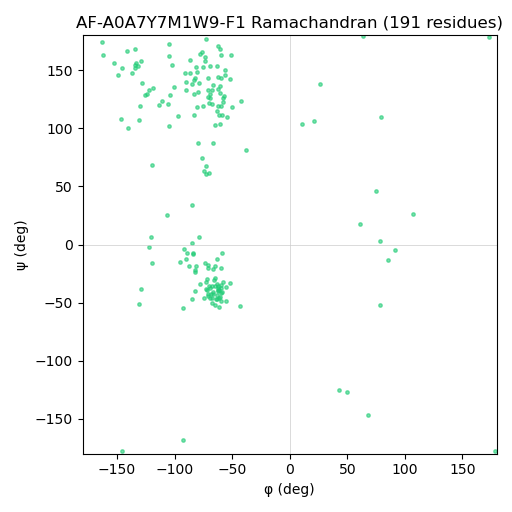 -10.786 7.926 1.00 91.56 80 LEU A O 1
ATOM 614 N N . GLY A 1 81 ? 1.294 -9.632 9.853 1.00 91.06 81 GLY A N 1
ATOM 615 C CA . GLY A 1 81 ? 2.611 -9.024 9.660 1.00 91.06 81 GLY A CA 1
ATOM 616 C C . GLY A 1 81 ? 3.001 -8.097 10.812 1.00 91.06 81 GLY A C 1
ATOM 617 O O . GLY A 1 81 ? 2.255 -7.968 11.775 1.00 91.06 81 GLY A O 1
ATOM 618 N N . SER A 1 82 ? 4.165 -7.454 10.705 1.00 90.94 82 SER A N 1
ATOM 619 C CA . SER A 1 82 ? 4.665 -6.490 11.697 1.00 90.94 82 SER A CA 1
ATOM 620 C C . SER A 1 82 ? 4.076 -5.094 11.476 1.00 90.94 82 SER A C 1
ATOM 622 O O . SER A 1 82 ? 3.956 -4.651 10.335 1.00 90.94 82 SER A O 1
ATOM 624 N N . LEU A 1 83 ? 3.760 -4.384 12.563 1.00 92.19 83 LEU A N 1
ATOM 625 C CA . LEU A 1 83 ? 3.327 -2.983 12.529 1.00 92.19 83 LEU A CA 1
ATOM 626 C C . LEU A 1 83 ? 4.489 -1.968 12.497 1.00 92.19 83 LEU A C 1
ATOM 628 O O . LEU A 1 83 ? 4.234 -0.766 12.493 1.00 92.19 83 LEU A O 1
ATOM 632 N N . THR A 1 84 ? 5.746 -2.423 12.477 1.00 91.62 84 THR A N 1
ATOM 633 C CA . THR A 1 84 ? 6.944 -1.563 12.553 1.00 91.62 84 THR A CA 1
ATOM 634 C C . THR A 1 84 ? 7.974 -1.843 11.457 1.00 91.62 84 THR A C 1
ATOM 636 O O . THR A 1 84 ? 8.576 -0.914 10.925 1.00 91.62 84 THR A O 1
ATOM 639 N N . ASN A 1 85 ? 8.184 -3.109 11.089 1.00 91.44 85 ASN A N 1
ATOM 640 C CA . ASN A 1 85 ? 9.240 -3.496 10.154 1.00 91.44 85 ASN A CA 1
ATOM 641 C C . ASN A 1 85 ? 8.817 -3.263 8.697 1.00 91.44 85 ASN A C 1
ATOM 643 O O . ASN A 1 85 ? 7.893 -3.912 8.205 1.00 91.44 85 ASN A O 1
ATOM 647 N N . GLY A 1 86 ? 9.546 -2.400 7.985 1.00 92.88 86 GLY A N 1
ATOM 648 C CA . GLY A 1 86 ? 9.250 -2.073 6.586 1.00 92.88 86 GLY A CA 1
ATOM 649 C C . GLY A 1 86 ? 8.034 -1.157 6.433 1.00 92.88 86 GLY A C 1
ATOM 650 O O . GLY A 1 86 ? 7.135 -1.421 5.632 1.00 92.88 86 GLY A O 1
ATOM 651 N N . VAL A 1 87 ? 7.983 -0.111 7.260 1.00 95.94 87 VAL A N 1
ATOM 652 C CA . VAL A 1 87 ? 6.880 0.848 7.382 1.00 95.94 87 VAL A CA 1
ATOM 653 C C . VAL A 1 87 ? 7.440 2.268 7.262 1.00 95.94 87 VAL A C 1
ATOM 655 O O . VAL A 1 87 ? 8.509 2.561 7.794 1.00 95.94 87 VAL A O 1
ATOM 658 N N . VAL A 1 88 ? 6.726 3.140 6.551 1.00 95.38 88 VAL A N 1
ATOM 659 C CA . VAL A 1 88 ? 7.124 4.524 6.245 1.00 95.38 88 VAL A CA 1
ATOM 660 C C . VAL A 1 88 ? 5.956 5.480 6.484 1.00 95.38 88 VAL A C 1
ATOM 662 O O . VAL A 1 88 ? 4.796 5.079 6.417 1.00 95.38 88 VAL A O 1
ATOM 665 N N . GLN A 1 89 ? 6.253 6.747 6.765 1.00 94.12 89 GLN A N 1
ATOM 666 C CA . GLN A 1 89 ? 5.258 7.811 6.901 1.00 94.12 89 GLN A CA 1
ATOM 667 C C . GLN A 1 89 ? 5.022 8.468 5.531 1.00 94.12 89 GLN A C 1
ATOM 669 O O . GLN A 1 89 ? 5.979 8.789 4.831 1.00 94.12 89 GLN A O 1
ATOM 674 N N . CYS A 1 90 ? 3.765 8.669 5.134 1.00 92.25 90 CYS A N 1
ATOM 675 C CA . CYS A 1 90 ? 3.390 9.266 3.848 1.00 92.25 90 CYS A CA 1
ATOM 676 C C . CYS A 1 90 ? 2.186 10.201 4.041 1.00 92.25 90 CYS A C 1
ATOM 678 O O . CYS A 1 90 ? 1.047 9.743 4.195 1.00 92.25 90 CYS A O 1
ATOM 680 N N . GLY A 1 91 ? 2.446 11.511 4.119 1.00 90.25 91 GLY A N 1
ATOM 681 C CA . GLY A 1 91 ? 1.480 12.494 4.626 1.00 90.25 91 GLY A CA 1
ATOM 682 C C . GLY A 1 91 ? 0.906 12.039 5.979 1.00 90.25 91 GLY A C 1
ATOM 683 O O . G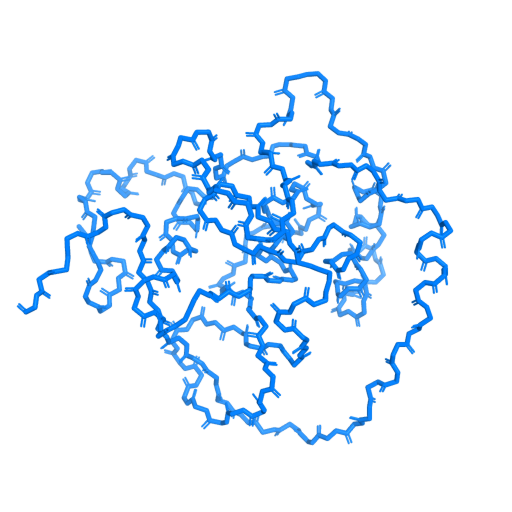LY A 1 91 ? 1.680 11.650 6.857 1.00 90.25 91 GLY A O 1
ATOM 684 N N . PRO A 1 92 ? -0.427 11.959 6.167 1.00 90.69 92 PRO A N 1
ATOM 685 C CA . PRO A 1 92 ? -1.018 11.406 7.387 1.00 90.69 92 PRO A CA 1
ATOM 686 C C . PRO A 1 92 ? -0.868 9.877 7.527 1.00 90.69 92 PRO A C 1
ATOM 688 O O . PRO A 1 92 ? -1.021 9.360 8.635 1.00 90.69 92 PRO A O 1
ATOM 691 N N . PHE A 1 93 ? -0.622 9.132 6.446 1.00 93.56 93 PHE A N 1
ATOM 692 C CA . PHE A 1 93 ? -0.688 7.668 6.434 1.00 93.56 93 PHE A CA 1
ATOM 693 C C . PHE A 1 93 ? 0.604 6.976 6.857 1.00 93.56 93 PHE A C 1
ATOM 695 O O . PHE A 1 93 ? 1.698 7.513 6.724 1.00 93.56 93 PHE A O 1
ATOM 702 N N . LEU A 1 94 ? 0.450 5.719 7.272 1.00 95.81 94 LEU A N 1
ATOM 703 C CA . LEU A 1 94 ? 1.535 4.820 7.653 1.00 95.81 94 LEU A CA 1
ATOM 704 C C . LEU A 1 94 ? 1.550 3.564 6.746 1.00 95.81 94 LEU A C 1
ATOM 706 O O . LEU A 1 94 ? 1.134 2.490 7.183 1.00 95.81 94 LEU A O 1
ATOM 710 N N . PRO A 1 95 ? 1.885 3.656 5.445 1.00 96.44 95 PRO A N 1
ATOM 711 C CA . PRO A 1 95 ? 1.983 2.479 4.581 1.00 96.44 95 PRO A CA 1
ATOM 712 C C . PRO A 1 95 ? 3.231 1.621 4.846 1.00 96.44 95 PRO A C 1
ATOM 714 O O . PRO A 1 95 ? 4.263 2.095 5.319 1.00 96.44 95 PRO A O 1
ATOM 717 N N . THR A 1 96 ? 3.165 0.346 4.459 1.00 97.38 96 THR A N 1
ATOM 718 C CA . THR A 1 96 ? 4.360 -0.473 4.236 1.00 97.38 96 THR A CA 1
ATOM 719 C C . THR A 1 96 ? 5.200 0.105 3.101 1.00 97.38 96 THR A C 1
ATOM 721 O O . THR A 1 96 ? 4.650 0.578 2.106 1.00 97.38 96 THR A O 1
ATOM 724 N N . ASP A 1 97 ? 6.524 0.015 3.212 1.00 95.81 97 ASP A N 1
ATOM 725 C CA . ASP A 1 97 ? 7.458 0.538 2.210 1.00 95.81 97 ASP A CA 1
ATOM 726 C C . ASP A 1 97 ? 7.277 -0.118 0.818 1.00 95.81 97 ASP A C 1
ATOM 728 O O . ASP A 1 97 ? 6.584 -1.132 0.660 1.00 95.81 97 ASP A O 1
ATOM 732 N N . LYS A 1 98 ? 7.899 0.455 -0.220 1.00 95.50 98 LYS A N 1
ATOM 733 C CA . LYS A 1 98 ? 7.745 0.019 -1.622 1.00 95.50 98 LYS A CA 1
ATOM 734 C C . LYS A 1 98 ? 8.227 -1.422 -1.856 1.00 95.50 98 LYS A C 1
ATOM 736 O O . LYS A 1 98 ? 7.550 -2.182 -2.551 1.00 95.50 98 LYS A O 1
ATOM 741 N N . LEU A 1 99 ? 9.328 -1.840 -1.230 1.00 95.69 99 LEU A N 1
ATOM 742 C CA . LEU A 1 99 ? 9.882 -3.200 -1.285 1.00 95.69 99 LEU A CA 1
ATOM 743 C C . LEU A 1 99 ? 8.997 -4.196 -0.512 1.00 95.69 99 LEU A C 1
ATOM 745 O O . LEU A 1 99 ? 8.701 -5.286 -1.009 1.00 95.69 99 LEU A O 1
ATOM 749 N N . THR A 1 100 ? 8.513 -3.820 0.673 1.00 95.81 100 THR A N 1
ATOM 750 C CA . THR A 1 100 ? 7.562 -4.608 1.471 1.00 95.81 100 THR A CA 1
ATOM 751 C C . THR A 1 100 ? 6.250 -4.820 0.738 1.00 95.81 100 THR A C 1
ATOM 753 O O . THR A 1 100 ? 5.779 -5.953 0.637 1.00 95.81 100 THR A O 1
ATOM 756 N N . THR A 1 101 ? 5.709 -3.757 0.155 1.00 97.06 101 THR A N 1
ATOM 757 C CA . THR A 1 101 ? 4.485 -3.785 -0.643 1.00 97.06 101 THR A CA 1
ATOM 758 C C . THR A 1 101 ? 4.648 -4.649 -1.896 1.00 97.06 101 THR A C 1
ATOM 760 O O . THR A 1 101 ? 3.783 -5.478 -2.178 1.00 97.06 101 THR A O 1
ATOM 763 N N . THR A 1 102 ? 5.779 -4.526 -2.600 1.00 97.12 102 THR A N 1
ATOM 764 C CA . THR A 1 102 ? 6.098 -5.321 -3.799 1.00 97.12 102 THR A CA 1
ATOM 765 C C . THR A 1 102 ? 6.176 -6.812 -3.478 1.00 97.12 102 THR A C 1
ATOM 767 O O . THR A 1 102 ? 5.439 -7.602 -4.064 1.00 97.12 102 THR A O 1
ATOM 770 N N . VAL A 1 103 ? 6.988 -7.212 -2.492 1.00 95.75 103 VAL A N 1
ATOM 771 C CA . VAL A 1 103 ? 7.135 -8.628 -2.101 1.00 95.75 103 VAL A CA 1
ATOM 772 C C . VAL A 1 103 ? 5.818 -9.215 -1.572 1.00 95.75 103 VAL A C 1
ATOM 774 O O . VAL A 1 103 ? 5.537 -10.391 -1.799 1.00 95.75 103 VAL A O 1
ATOM 777 N N . ALA A 1 104 ? 4.991 -8.416 -0.894 1.00 95.44 104 ALA A N 1
ATOM 778 C CA . ALA A 1 104 ? 3.675 -8.844 -0.427 1.00 95.44 104 ALA A CA 1
ATOM 779 C C . ALA A 1 104 ? 2.687 -9.082 -1.587 1.00 95.44 104 ALA A C 1
ATOM 781 O O . ALA A 1 104 ? 1.982 -10.089 -1.597 1.00 95.44 104 ALA A O 1
ATOM 782 N N . LEU A 1 105 ? 2.669 -8.202 -2.595 1.00 96.38 105 LEU A N 1
ATOM 783 C CA . LEU A 1 105 ? 1.829 -8.360 -3.786 1.00 96.38 105 LEU A CA 1
ATOM 784 C C . LEU A 1 105 ? 2.279 -9.521 -4.680 1.00 96.38 105 LEU A C 1
ATOM 786 O O . LEU A 1 105 ? 1.451 -10.341 -5.064 1.00 96.38 105 LEU A O 1
ATOM 790 N N . VAL A 1 106 ? 3.578 -9.641 -4.964 1.00 95.69 106 VAL A N 1
ATOM 791 C CA . VAL A 1 106 ? 4.142 -10.706 -5.818 1.00 95.69 106 VAL A CA 1
ATOM 792 C C . VAL A 1 106 ? 3.826 -12.108 -5.280 1.00 95.69 106 VAL A C 1
ATOM 794 O O . VAL A 1 106 ? 3.603 -13.024 -6.063 1.00 95.69 106 VAL A O 1
ATOM 797 N N . LYS A 1 107 ? 3.725 -12.276 -3.954 1.00 94.06 107 LYS A N 1
ATOM 798 C CA . LYS A 1 107 ? 3.317 -13.540 -3.310 1.00 94.06 107 LYS A CA 1
ATOM 799 C C . LYS A 1 107 ? 1.831 -13.901 -3.477 1.00 94.06 107 LYS A C 1
ATOM 801 O O . LYS A 1 107 ? 1.476 -15.047 -3.218 1.00 94.06 107 LYS A O 1
ATOM 806 N N . GLY A 1 108 ? 0.967 -12.949 -3.838 1.00 92.50 108 GLY A N 1
ATOM 807 C CA . GLY A 1 108 ? -0.492 -13.128 -3.901 1.00 92.50 108 GLY A CA 1
ATOM 808 C C . GLY A 1 108 ? -1.132 -12.843 -5.264 1.00 92.50 108 GLY A C 1
ATOM 809 O O . GLY A 1 108 ? -2.346 -12.985 -5.400 1.00 92.50 108 GLY A O 1
ATOM 810 N N . LEU A 1 109 ? -0.346 -12.426 -6.258 1.00 94.50 109 LEU A N 1
ATOM 811 C CA . LEU A 1 109 ? -0.790 -12.126 -7.620 1.00 94.50 109 LEU A CA 1
ATOM 812 C C . LEU A 1 109 ? -0.432 -13.257 -8.592 1.00 94.50 109 LEU A C 1
ATOM 814 O O . LEU A 1 109 ? 0.542 -13.981 -8.398 1.00 94.50 109 LEU A O 1
ATOM 818 N N . SER A 1 110 ? -1.191 -13.376 -9.683 1.00 95.88 110 SER A N 1
ATOM 819 C CA . SER A 1 110 ? -0.777 -14.187 -10.830 1.00 95.88 110 SER A CA 1
ATOM 820 C C . SER A 1 110 ? 0.408 -13.535 -11.555 1.00 95.88 110 SER A C 1
ATOM 822 O O . SER A 1 110 ? 0.579 -12.313 -11.525 1.00 95.88 110 SER A O 1
ATOM 824 N N . PHE A 1 111 ? 1.214 -14.358 -12.232 1.00 95.69 111 PHE A N 1
ATOM 825 C CA . PHE A 1 111 ? 2.474 -13.958 -12.867 1.00 95.69 111 PHE A CA 1
ATOM 826 C C . PHE A 1 111 ? 2.444 -12.622 -13.645 1.00 95.69 111 PHE A C 1
ATOM 828 O O . PHE A 1 111 ? 3.264 -11.766 -13.316 1.00 95.69 111 PHE A O 1
ATOM 835 N N . PRO A 1 112 ? 1.523 -12.358 -14.601 1.00 96.31 112 PRO A N 1
ATOM 836 C CA . PRO A 1 112 ? 1.546 -11.100 -15.359 1.00 96.31 112 PRO A CA 1
ATOM 837 C C . PRO A 1 112 ? 1.351 -9.856 -14.476 1.00 96.31 112 PRO A C 1
ATOM 839 O O . PRO A 1 112 ? 1.993 -8.832 -14.701 1.00 96.31 112 PRO A O 1
ATOM 842 N N . PHE A 1 113 ? 0.522 -9.939 -13.431 1.00 96.62 113 PHE A N 1
ATOM 843 C CA . PHE A 1 113 ? 0.312 -8.822 -12.505 1.00 96.62 113 PHE A CA 1
ATOM 844 C C . PHE A 1 113 ? 1.471 -8.682 -11.510 1.00 96.62 113 PHE A C 1
ATOM 846 O O . PHE A 1 113 ? 1.842 -7.565 -11.157 1.00 96.62 113 PHE A O 1
ATOM 853 N N . ALA A 1 114 ? 2.090 -9.792 -11.098 1.00 95.94 114 ALA A N 1
ATOM 854 C CA . ALA A 1 114 ? 3.316 -9.763 -10.304 1.00 95.94 114 ALA A CA 1
ATOM 855 C C . ALA A 1 114 ? 4.478 -9.099 -11.072 1.00 95.94 114 ALA A C 1
ATOM 857 O O . ALA A 1 114 ? 5.204 -8.291 -10.495 1.00 95.94 114 ALA A O 1
ATOM 858 N N . VAL A 1 115 ? 4.614 -9.371 -12.378 1.00 96.25 115 VAL A N 1
ATOM 859 C CA . VAL A 1 115 ? 5.601 -8.720 -13.258 1.00 96.25 115 VAL A CA 1
ATOM 860 C C . VAL A 1 115 ? 5.337 -7.216 -13.383 1.00 96.25 115 VAL A C 1
ATOM 862 O O . VAL A 1 115 ? 6.268 -6.437 -13.193 1.00 96.25 115 VAL A O 1
ATOM 865 N N . ALA A 1 116 ? 4.090 -6.790 -13.616 1.00 96.31 116 ALA A N 1
ATOM 866 C CA . ALA A 1 116 ? 3.741 -5.366 -13.700 1.00 96.31 116 ALA A CA 1
ATOM 867 C C . ALA A 1 116 ? 4.067 -4.595 -12.403 1.00 96.31 116 ALA A C 1
ATOM 869 O O . ALA A 1 116 ? 4.639 -3.503 -12.448 1.00 96.31 116 ALA A O 1
ATOM 870 N N . VAL A 1 117 ? 3.781 -5.189 -11.236 1.00 96.75 117 VAL A N 1
ATOM 871 C CA . VAL A 1 117 ? 4.163 -4.606 -9.941 1.00 96.75 117 VAL A CA 1
ATOM 872 C C . VAL A 1 117 ? 5.688 -4.538 -9.805 1.00 96.75 117 VAL A C 1
ATOM 874 O O . VAL A 1 117 ? 6.198 -3.474 -9.463 1.00 96.75 117 VAL A O 1
ATOM 877 N N . CYS A 1 118 ? 6.426 -5.607 -10.128 1.00 96.06 118 CYS A N 1
ATOM 878 C CA . CYS A 1 118 ? 7.895 -5.615 -10.099 1.00 96.06 118 CYS A CA 1
ATOM 879 C C . CYS A 1 118 ? 8.539 -4.557 -11.008 1.00 96.06 118 CYS A C 1
ATOM 881 O O . CYS A 1 118 ? 9.515 -3.934 -10.595 1.00 96.06 118 CYS A O 1
ATOM 883 N N . ASP A 1 119 ? 8.018 -4.341 -12.219 1.00 95.62 119 ASP A N 1
ATOM 884 C CA . ASP A 1 119 ? 8.535 -3.312 -13.129 1.00 95.62 119 ASP A CA 1
ATOM 885 C C . ASP A 1 119 ? 8.314 -1.908 -12.549 1.00 95.62 119 ASP A C 1
ATOM 887 O O . ASP A 1 119 ? 9.267 -1.155 -12.349 1.00 95.62 119 ASP A O 1
ATOM 891 N N . SER A 1 120 ? 7.076 -1.599 -12.145 1.00 95.81 120 SER A N 1
ATOM 892 C CA . SER A 1 120 ? 6.736 -0.311 -11.523 1.00 95.81 120 SER A CA 1
ATOM 893 C C . SER A 1 120 ? 7.518 -0.035 -10.231 1.00 95.81 120 SER A C 1
ATOM 895 O O . SER A 1 120 ? 7.924 1.097 -9.979 1.00 95.81 120 SER A O 1
ATOM 897 N N . ALA A 1 121 ? 7.810 -1.067 -9.433 1.00 96.12 121 ALA A N 1
ATOM 898 C CA . ALA A 1 121 ? 8.578 -0.941 -8.197 1.00 96.12 121 ALA A CA 1
ATOM 899 C C . ALA A 1 121 ? 10.041 -0.528 -8.430 1.00 96.12 121 ALA A C 1
ATOM 901 O O . ALA A 1 121 ? 10.629 0.157 -7.590 1.00 96.12 121 ALA A O 1
ATOM 902 N N . ARG A 1 122 ? 10.616 -0.921 -9.572 1.00 95.25 122 ARG A N 1
ATOM 903 C CA . ARG A 1 122 ? 11.995 -0.607 -9.973 1.00 95.25 122 ARG A CA 1
ATOM 904 C C . ARG A 1 122 ? 12.146 0.761 -10.641 1.00 95.25 122 ARG A C 1
ATOM 906 O O . ARG A 1 122 ? 13.274 1.188 -10.869 1.00 95.25 122 ARG A O 1
ATOM 913 N N . ARG A 1 123 ? 11.045 1.451 -10.951 1.00 93.44 123 ARG A N 1
ATOM 914 C CA . ARG A 1 123 ? 11.068 2.811 -11.503 1.00 93.44 123 ARG A CA 1
ATOM 915 C C . ARG A 1 123 ? 11.178 3.847 -10.381 1.00 93.44 123 ARG A C 1
ATOM 917 O O . ARG A 1 123 ? 10.506 3.746 -9.347 1.00 93.44 123 ARG A O 1
ATOM 924 N N . SER A 1 124 ? 12.013 4.854 -10.614 1.00 88.81 124 SER A N 1
ATOM 925 C CA . SER A 1 124 ? 11.920 6.151 -9.936 1.00 88.81 124 SER A CA 1
ATOM 926 C C . SER A 1 124 ? 10.742 6.943 -10.522 1.00 88.81 124 SER A C 1
ATOM 928 O O . SER A 1 124 ? 10.419 6.724 -11.692 1.00 88.81 124 SER A O 1
ATOM 930 N N . PRO A 1 125 ? 10.115 7.861 -9.766 1.00 85.69 125 PRO A N 1
ATOM 931 C CA . PRO A 1 125 ? 9.197 8.841 -10.344 1.00 85.69 125 PRO A CA 1
ATOM 932 C C . PRO A 1 125 ? 9.915 9.706 -11.386 1.00 85.69 125 PRO A C 1
ATOM 934 O O . PRO A 1 125 ? 11.074 10.083 -11.195 1.00 85.69 125 PRO A O 1
ATOM 937 N N . GLU A 1 126 ? 9.216 10.060 -12.461 1.00 82.81 126 GLU A N 1
ATOM 938 C CA . GLU A 1 126 ? 9.693 11.065 -13.415 1.00 82.81 126 GLU A CA 1
ATOM 939 C C . GLU A 1 126 ? 9.510 12.483 -12.834 1.00 82.81 126 GLU A C 1
ATOM 941 O O . GLU A 1 126 ? 8.803 12.692 -11.839 1.00 82.81 126 GLU A O 1
ATOM 946 N N . ALA A 1 127 ? 10.155 13.486 -13.437 1.00 74.25 127 ALA A N 1
ATOM 947 C CA . ALA A 1 127 ? 10.041 14.871 -12.981 1.00 74.25 127 ALA A CA 1
ATOM 948 C C . ALA A 1 127 ? 8.570 15.337 -13.006 1.00 74.25 127 ALA A C 1
ATOM 950 O O . ALA A 1 127 ? 7.890 15.223 -14.022 1.00 74.25 127 ALA A O 1
ATOM 951 N N . GLY A 1 128 ? 8.071 15.835 -11.871 1.00 72.69 128 GLY A N 1
ATOM 952 C CA . GLY A 1 128 ? 6.664 16.218 -11.692 1.00 72.69 128 GLY A CA 1
ATOM 953 C C . GLY A 1 128 ? 5.712 15.079 -11.293 1.00 72.69 128 GLY A C 1
ATOM 954 O O . GLY A 1 128 ? 4.619 15.368 -10.820 1.00 72.69 128 GLY A O 1
ATOM 955 N N . GLN A 1 129 ? 6.112 13.804 -11.389 1.00 77.06 129 GLN A N 1
ATOM 956 C CA . GLN A 1 129 ? 5.289 12.682 -10.903 1.00 77.06 129 GLN A CA 1
ATOM 957 C C . GLN A 1 129 ? 5.432 12.432 -9.399 1.00 77.06 129 GLN A C 1
ATOM 959 O O . GLN A 1 129 ? 4.544 11.817 -8.817 1.00 77.06 129 GLN A O 1
ATOM 964 N N . ALA A 1 130 ? 6.527 12.870 -8.768 1.00 80.56 130 ALA A N 1
ATOM 965 C CA . ALA A 1 130 ? 6.819 12.666 -7.345 1.00 80.56 130 ALA A CA 1
ATOM 966 C C . ALA A 1 130 ? 5.937 13.541 -6.424 1.00 80.56 130 ALA A C 1
ATOM 968 O O . ALA A 1 130 ? 6.422 14.466 -5.779 1.00 80.56 130 ALA A O 1
ATOM 969 N N . VAL A 1 131 ? 4.633 13.260 -6.383 1.00 85.69 131 VAL A N 1
ATOM 970 C CA . VAL A 1 131 ? 3.628 14.027 -5.623 1.00 85.69 131 VAL A CA 1
ATOM 971 C C . VAL A 1 131 ? 3.467 13.565 -4.172 1.00 85.69 131 VAL A C 1
ATOM 973 O O . VAL A 1 131 ? 2.938 14.311 -3.354 1.00 85.69 131 VAL A O 1
ATOM 976 N N . ASN A 1 132 ? 3.910 12.349 -3.840 1.00 88.75 132 ASN A N 1
ATOM 977 C CA . ASN A 1 132 ? 3.844 11.796 -2.487 1.00 88.75 132 ASN A CA 1
ATOM 978 C C . ASN A 1 132 ? 5.250 11.603 -1.901 1.00 88.75 132 ASN A C 1
ATOM 980 O O . ASN A 1 132 ? 6.048 10.824 -2.427 1.00 88.75 132 ASN A O 1
ATOM 984 N N . GLU A 1 133 ? 5.530 12.262 -0.775 1.00 88.62 133 GLU A N 1
ATOM 985 C CA . GLU A 1 133 ? 6.748 12.043 0.012 1.00 88.62 133 GLU A CA 1
ATOM 986 C C . GLU A 1 133 ? 6.630 10.794 0.907 1.00 88.62 133 GLU A C 1
ATOM 988 O O . GLU A 1 133 ? 5.544 10.436 1.377 1.00 88.62 133 GLU A O 1
ATOM 993 N N . PHE A 1 134 ? 7.766 10.129 1.146 1.00 90.44 134 PHE A N 1
ATOM 994 C CA . PHE A 1 134 ? 7.885 8.942 1.994 1.00 90.44 134 PHE A CA 1
ATOM 995 C C . PHE A 1 134 ? 9.048 9.117 2.975 1.00 90.44 134 PHE A C 1
ATOM 997 O O . PHE A 1 134 ? 10.212 9.033 2.590 1.00 90.44 134 PHE A O 1
ATOM 1004 N N . MET A 1 135 ? 8.721 9.336 4.246 1.00 91.19 135 MET A N 1
ATOM 1005 C CA . MET A 1 135 ? 9.671 9.521 5.345 1.00 91.19 135 MET A CA 1
ATOM 1006 C C . MET A 1 135 ? 9.767 8.275 6.239 1.00 91.19 135 MET A C 1
ATOM 1008 O O . MET A 1 135 ? 8.975 7.337 6.129 1.00 91.19 135 MET A O 1
ATOM 1012 N N . ALA A 1 136 ? 10.714 8.274 7.181 1.00 90.69 136 ALA A N 1
ATOM 1013 C CA . ALA A 1 136 ? 10.760 7.280 8.250 1.00 90.69 136 ALA A CA 1
ATOM 1014 C C . ALA A 1 136 ? 9.443 7.249 9.057 1.00 90.69 136 ALA A C 1
ATOM 1016 O O . ALA A 1 136 ? 8.795 8.277 9.269 1.00 90.69 136 ALA A O 1
ATOM 1017 N N . ALA A 1 137 ? 9.039 6.065 9.525 1.00 89.12 137 ALA A N 1
ATOM 1018 C CA . ALA A 1 137 ? 7.888 5.938 10.416 1.00 89.12 137 ALA A CA 1
ATOM 1019 C C . ALA A 1 137 ? 8.121 6.730 11.717 1.00 89.12 137 ALA A C 1
ATOM 1021 O O . ALA A 1 137 ? 9.161 6.588 12.357 1.00 89.12 137 ALA A O 1
ATOM 1022 N N . GLY A 1 138 ? 7.146 7.552 12.110 1.00 85.88 138 GLY A N 1
ATOM 1023 C CA . GLY A 1 138 ? 7.257 8.437 13.275 1.00 85.88 138 GLY A CA 1
ATOM 1024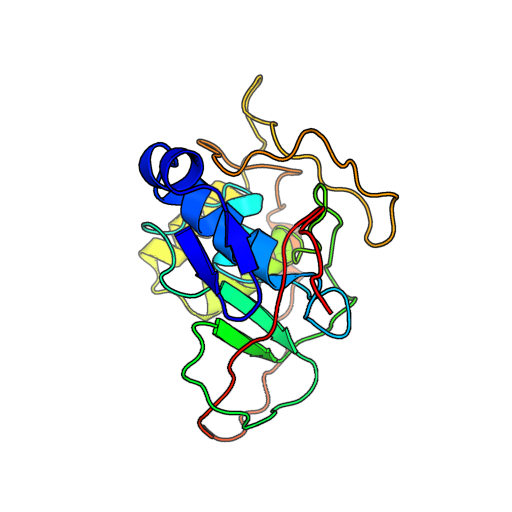 C C . GLY A 1 138 ? 7.796 9.842 12.979 1.00 85.88 138 GLY A C 1
ATOM 1025 O O . GLY A 1 138 ? 7.760 10.680 13.879 1.00 85.88 138 GLY A O 1
ATOM 1026 N N . SER A 1 139 ? 8.220 10.144 11.743 1.00 86.25 139 SER A N 1
ATOM 1027 C CA . SER A 1 139 ? 8.380 11.538 11.301 1.00 86.25 139 SER A CA 1
ATOM 1028 C C . SER A 1 139 ? 7.072 12.316 11.467 1.00 86.25 139 SER A C 1
ATOM 1030 O O . SER A 1 139 ? 5.982 11.751 11.339 1.00 86.25 139 SER A O 1
ATOM 1032 N N . VAL A 1 140 ? 7.175 13.627 11.715 1.00 78.12 140 VAL A N 1
ATOM 1033 C CA . VAL A 1 140 ? 6.003 14.513 11.773 1.00 78.12 140 VAL A CA 1
ATOM 1034 C C . VAL A 1 140 ? 5.266 14.432 10.428 1.00 78.12 140 VAL A C 1
ATOM 1036 O O . VAL A 1 140 ? 5.889 14.674 9.394 1.00 78.12 140 VAL A O 1
ATOM 1039 N N . PRO A 1 141 ? 3.973 14.063 10.401 1.00 68.75 141 PRO A N 1
ATOM 1040 C CA . PRO A 1 141 ? 3.233 13.958 9.153 1.00 68.75 141 PRO A CA 1
ATOM 1041 C C . PRO A 1 141 ? 2.980 15.350 8.579 1.00 68.75 141 PRO A C 1
ATOM 1043 O O . PRO A 1 141 ? 2.371 16.180 9.258 1.00 68.75 141 PRO A O 1
ATOM 1046 N N . ASP A 1 142 ? 3.351 15.586 7.317 1.00 67.38 142 ASP A N 1
ATOM 1047 C CA . ASP A 1 142 ? 2.749 16.707 6.599 1.00 67.38 142 ASP A CA 1
ATOM 1048 C C . ASP A 1 142 ? 1.234 16.462 6.478 1.00 67.38 142 ASP A C 1
ATOM 1050 O O . ASP A 1 142 ? 0.758 15.352 6.199 1.00 67.38 142 ASP A O 1
ATOM 1054 N N . LEU A 1 143 ? 0.477 17.515 6.770 1.00 62.22 143 LEU A N 1
ATOM 1055 C CA . LEU A 1 143 ? -0.978 17.563 6.679 1.00 62.22 143 LEU A CA 1
ATOM 1056 C C . LEU A 1 143 ? -1.437 18.144 5.333 1.00 62.22 143 LEU A C 1
ATOM 1058 O O . LEU A 1 143 ? -2.602 17.973 4.965 1.00 62.22 143 LEU A O 1
ATOM 1062 N N . HIS A 1 144 ? -0.527 18.792 4.605 1.00 56.09 144 HIS A N 1
ATOM 1063 C CA . HIS A 1 144 ? -0.659 19.157 3.202 1.00 56.09 144 HIS A CA 1
ATOM 1064 C C . HIS A 1 144 ? -0.058 18.046 2.306 1.00 56.09 144 HIS A C 1
ATOM 1066 O O . HIS A 1 144 ? 0.148 16.911 2.743 1.00 56.09 144 HIS A O 1
ATOM 1072 N N . GLY A 1 145 ? 0.115 18.330 1.012 1.00 61.16 145 GLY A N 1
ATOM 1073 C CA . GLY A 1 145 ? 0.897 17.501 0.087 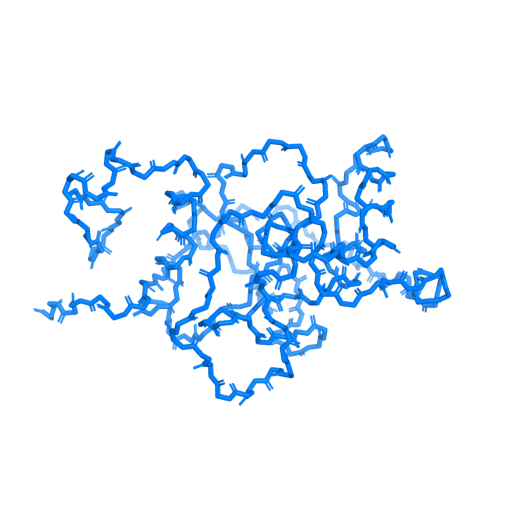1.00 61.16 145 GLY A CA 1
ATOM 1074 C C . GLY A 1 145 ? 0.234 16.225 -0.449 1.00 61.16 145 GLY A C 1
ATOM 1075 O O . GLY A 1 145 ? 0.210 16.041 -1.661 1.00 61.16 145 GLY A O 1
ATOM 1076 N N . LEU A 1 146 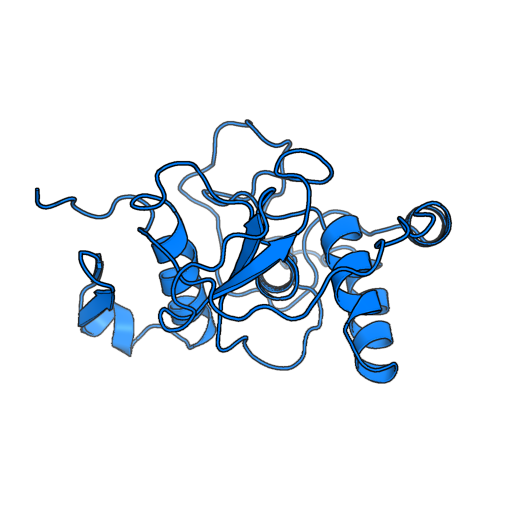? -0.311 15.344 0.401 1.00 79.00 146 LEU A N 1
ATOM 1077 C CA . LEU A 1 146 ? -0.657 13.977 -0.022 1.00 79.00 146 LEU A CA 1
ATOM 1078 C C . LEU A 1 146 ? -1.709 13.923 -1.148 1.00 79.00 146 LEU A C 1
ATOM 1080 O O . LEU A 1 146 ? -2.913 14.097 -0.913 1.00 79.00 146 LEU A O 1
ATOM 1084 N N . SER A 1 147 ? -1.269 13.498 -2.332 1.00 83.75 147 SER A N 1
ATOM 1085 C CA . SER A 1 147 ? -2.157 13.159 -3.434 1.00 83.75 147 SER A CA 1
ATOM 1086 C C . SER A 1 147 ? -2.787 11.773 -3.267 1.00 83.75 147 SER A C 1
ATOM 1088 O O . SER A 1 147 ? -2.149 10.782 -2.898 1.00 83.75 147 SER A O 1
ATOM 1090 N N . ARG A 1 148 ? -4.079 11.696 -3.602 1.00 80.88 148 ARG A N 1
ATOM 1091 C CA . ARG A 1 148 ? -4.850 10.441 -3.718 1.00 80.88 148 ARG A CA 1
ATOM 1092 C C . ARG A 1 148 ? -4.833 9.875 -5.142 1.00 80.88 148 ARG A C 1
ATOM 1094 O O . ARG A 1 148 ? -5.377 8.795 -5.369 1.00 80.88 148 ARG A O 1
ATOM 1101 N N . GLU A 1 149 ? -4.225 10.606 -6.071 1.00 82.12 149 GLU A N 1
ATOM 1102 C CA . GLU A 1 149 ? -4.090 10.288 -7.490 1.00 82.12 149 GLU A CA 1
ATOM 1103 C C . GLU A 1 149 ? -2.609 10.335 -7.870 1.00 82.12 149 GLU A C 1
ATOM 1105 O O . GLU A 1 149 ? -1.887 11.271 -7.529 1.00 82.12 149 GLU A O 1
ATOM 1110 N N . THR A 1 150 ? -2.142 9.266 -8.504 1.00 82.06 150 THR A N 1
ATOM 1111 C CA . THR A 1 150 ? -0.728 9.030 -8.802 1.00 82.06 150 THR A CA 1
ATOM 1112 C C . THR A 1 150 ? -0.657 8.291 -10.131 1.00 82.06 150 THR A C 1
ATOM 1114 O O . THR A 1 150 ? -1.000 7.105 -10.190 1.00 82.06 150 THR A O 1
ATOM 1117 N N . ASP A 1 151 ? -0.219 8.977 -11.180 1.00 78.44 151 ASP A N 1
ATOM 1118 C CA . ASP A 1 151 ? -0.196 8.416 -12.538 1.00 78.44 151 ASP A CA 1
ATOM 1119 C C . ASP A 1 151 ? 1.119 7.683 -12.864 1.00 78.44 151 ASP A C 1
ATOM 1121 O O . ASP A 1 151 ? 1.217 6.983 -13.870 1.00 78.44 151 ASP A O 1
ATOM 1125 N N . GLY A 1 152 ? 2.112 7.770 -11.969 1.00 86.06 152 GLY A N 1
ATOM 1126 C CA . GLY A 1 152 ? 3.384 7.052 -12.054 1.00 86.06 152 GLY A CA 1
ATOM 1127 C C . GLY A 1 152 ? 3.898 6.550 -10.693 1.00 86.06 152 GLY A C 1
ATOM 1128 O O . GLY A 1 152 ? 3.385 6.970 -9.646 1.00 86.06 152 GLY A O 1
ATOM 1129 N N . PRO A 1 153 ? 4.904 5.653 -10.677 1.00 90.38 153 PRO A N 1
ATOM 1130 C CA . PRO A 1 153 ? 5.484 5.094 -9.453 1.00 90.38 153 PRO A CA 1
ATOM 1131 C C . PRO A 1 153 ? 6.102 6.157 -8.542 1.00 90.38 153 PRO A C 1
ATOM 1133 O O . PRO A 1 153 ? 6.829 7.027 -9.003 1.00 90.38 153 PRO A O 1
ATOM 1136 N N . GLN A 1 154 ? 5.847 6.064 -7.237 1.00 90.81 154 GLN A N 1
ATOM 1137 C CA . GLN A 1 154 ? 6.297 7.042 -6.241 1.00 90.81 154 GLN A CA 1
ATOM 1138 C C . GLN A 1 154 ? 7.473 6.514 -5.406 1.00 90.81 154 GLN A C 1
ATOM 1140 O O . GLN A 1 154 ? 7.706 5.303 -5.332 1.00 90.81 154 GLN A O 1
ATOM 1145 N N . GLY A 1 155 ? 8.191 7.421 -4.737 1.00 87.69 155 GLY A N 1
ATOM 1146 C CA . GLY A 1 155 ? 9.297 7.095 -3.829 1.00 87.69 155 GLY A CA 1
ATOM 1147 C C . GLY A 1 155 ? 10.502 6.416 -4.499 1.00 87.69 155 GLY A C 1
ATOM 1148 O O . GLY A 1 155 ? 10.513 6.151 -5.703 1.00 87.69 155 GLY A O 1
ATOM 1149 N N . GLN A 1 156 ? 11.529 6.112 -3.699 1.00 88.62 156 GLN A N 1
ATOM 1150 C CA . GLN A 1 156 ? 12.782 5.493 -4.154 1.00 88.62 156 GLN A CA 1
ATOM 1151 C C . GLN A 1 156 ? 12.540 4.219 -4.987 1.00 88.62 156 GLN A C 1
ATOM 1153 O O . GLN A 1 156 ? 11.628 3.444 -4.705 1.00 88.62 156 GLN A O 1
ATOM 1158 N N . ALA A 1 157 ? 13.336 3.987 -6.033 1.00 92.62 157 ALA A N 1
ATOM 1159 C CA . ALA A 1 157 ? 13.302 2.741 -6.800 1.00 92.62 157 ALA A CA 1
ATOM 1160 C C . ALA A 1 157 ? 13.791 1.548 -5.956 1.00 92.62 157 ALA A C 1
ATOM 1162 O O . ALA A 1 157 ? 14.795 1.652 -5.254 1.00 92.62 157 ALA A O 1
ATOM 1163 N N . VAL A 1 158 ? 13.108 0.404 -6.044 1.00 93.94 158 VAL A N 1
ATOM 1164 C CA . VAL A 1 158 ? 13.544 -0.844 -5.394 1.00 93.94 158 VAL A CA 1
ATOM 1165 C C . VAL A 1 158 ? 14.645 -1.500 -6.235 1.00 93.94 158 VAL A C 1
ATOM 1167 O O . VAL A 1 158 ? 14.464 -1.667 -7.443 1.00 93.94 158 VAL A O 1
ATOM 1170 N N . SER A 1 159 ? 15.769 -1.906 -5.631 1.00 92.69 159 SER A N 1
ATOM 1171 C CA . SER A 1 159 ? 16.838 -2.583 -6.378 1.00 92.69 159 SER A CA 1
ATOM 1172 C C . SER A 1 159 ? 16.524 -4.063 -6.649 1.00 92.69 159 SER A C 1
ATOM 1174 O O . SER A 1 159 ? 15.648 -4.679 -6.037 1.00 92.69 159 SER A O 1
ATOM 1176 N N . VAL A 1 160 ? 17.259 -4.667 -7.588 1.00 88.94 160 VAL A N 1
ATOM 1177 C CA . VAL A 1 160 ? 17.135 -6.107 -7.878 1.00 88.94 160 VAL A CA 1
ATOM 1178 C C . VAL A 1 160 ? 17.644 -6.948 -6.705 1.00 88.94 160 VAL A C 1
ATOM 1180 O O . VAL A 1 160 ? 17.075 -7.999 -6.406 1.00 88.94 160 VAL A O 1
ATOM 1183 N N . ASP A 1 161 ? 18.684 -6.481 -6.019 1.00 89.69 161 ASP A N 1
ATOM 1184 C CA . ASP A 1 161 ? 19.321 -7.233 -4.944 1.00 89.69 161 ASP A CA 1
ATOM 1185 C C . ASP A 1 161 ? 18.575 -7.083 -3.611 1.00 89.69 161 ASP A C 1
ATOM 1187 O O . ASP A 1 161 ? 18.552 -8.037 -2.838 1.00 89.69 161 ASP A O 1
ATOM 1191 N N . ASP A 1 162 ? 17.807 -6.004 -3.412 1.00 90.06 162 ASP A N 1
ATOM 1192 C CA . ASP A 1 162 ? 16.763 -5.939 -2.377 1.00 90.06 162 ASP A CA 1
ATOM 1193 C C . ASP A 1 162 ? 15.700 -7.028 -2.586 1.00 90.06 162 ASP A C 1
ATOM 1195 O O . ASP A 1 162 ? 15.348 -7.756 -1.657 1.00 90.06 162 ASP A O 1
ATOM 1199 N N . LEU A 1 163 ? 15.191 -7.167 -3.819 1.00 86.31 163 LEU A N 1
ATOM 1200 C CA . LEU A 1 163 ? 14.156 -8.152 -4.162 1.00 86.31 163 LEU A CA 1
ATOM 1201 C C . LEU A 1 163 ? 14.658 -9.598 -4.016 1.00 86.31 163 LEU A C 1
ATOM 1203 O O . LEU A 1 163 ? 13.896 -10.463 -3.582 1.00 86.31 163 LEU A O 1
ATOM 1207 N N . ARG A 1 164 ? 15.933 -9.860 -4.336 1.00 84.31 164 ARG A N 1
ATOM 1208 C CA . ARG A 1 164 ? 16.598 -11.163 -4.139 1.00 84.31 164 ARG A CA 1
ATOM 1209 C C . ARG A 1 164 ? 16.931 -11.435 -2.671 1.00 84.31 164 ARG A C 1
ATOM 1211 O O . ARG A 1 164 ? 16.676 -12.530 -2.172 1.00 84.31 164 ARG A O 1
ATOM 1218 N N . GLY A 1 165 ? 17.497 -10.444 -1.984 1.00 78.25 165 GLY A N 1
ATOM 1219 C CA . GLY A 1 165 ? 17.942 -10.518 -0.592 1.00 78.25 165 GLY A CA 1
ATOM 1220 C C . GLY A 1 165 ? 16.792 -10.683 0.398 1.00 78.25 165 GLY A C 1
ATOM 1221 O O . GLY A 1 165 ? 16.990 -11.213 1.494 1.00 78.25 165 GLY A O 1
ATOM 1222 N N . ARG A 1 166 ? 15.561 -10.326 0.001 1.00 70.06 166 ARG A N 1
ATOM 1223 C CA . ARG A 1 166 ? 14.328 -10.542 0.773 1.00 70.06 166 ARG A CA 1
ATOM 1224 C C . ARG A 1 166 ? 13.891 -12.010 0.806 1.00 70.06 166 ARG A C 1
ATOM 1226 O O . ARG A 1 166 ? 12.783 -12.360 0.392 1.00 70.06 166 ARG A O 1
ATOM 1233 N N . ARG A 1 167 ? 14.763 -12.869 1.349 1.00 45.72 167 ARG A N 1
ATOM 1234 C CA . ARG A 1 167 ? 14.535 -14.303 1.572 1.00 45.72 167 ARG A CA 1
ATOM 1235 C C . ARG A 1 167 ? 13.115 -14.508 2.112 1.00 45.72 167 ARG A C 1
ATOM 1237 O O . ARG A 1 167 ? 12.768 -13.901 3.129 1.00 45.72 167 ARG A O 1
ATOM 1244 N N . PRO A 1 168 ? 12.268 -15.319 1.454 1.00 44.22 168 PRO A N 1
ATOM 1245 C CA . PRO A 1 168 ? 10.867 -15.403 1.825 1.00 44.22 168 PRO A CA 1
ATOM 1246 C C . PRO A 1 168 ? 10.748 -15.947 3.246 1.00 44.22 168 PRO A C 1
ATOM 1248 O O . PRO A 1 168 ? 11.066 -17.107 3.509 1.00 44.22 168 PRO A O 1
ATOM 1251 N N . SER A 1 169 ? 10.245 -15.108 4.154 1.00 40.53 169 SER A N 1
ATOM 1252 C CA . SER A 1 169 ? 9.754 -15.553 5.452 1.00 40.53 169 SER A CA 1
ATOM 1253 C C . SER A 1 169 ? 8.793 -16.721 5.227 1.00 40.53 169 SER A C 1
ATOM 1255 O O . SER A 1 169 ? 7.780 -16.574 4.532 1.00 40.53 169 SER A O 1
ATOM 1257 N N . ARG A 1 170 ? 9.143 -17.898 5.767 1.00 32.53 170 ARG A N 1
ATOM 1258 C CA . ARG A 1 170 ? 8.268 -19.074 5.753 1.00 32.53 170 ARG A CA 1
ATOM 1259 C C . ARG A 1 170 ? 7.003 -18.703 6.517 1.00 32.53 170 ARG A C 1
ATOM 1261 O O . ARG A 1 170 ? 7.014 -18.667 7.744 1.00 32.53 170 ARG A O 1
ATOM 1268 N N . GLN A 1 171 ? 5.918 -18.443 5.794 1.00 37.66 171 GLN A N 1
ATOM 1269 C CA . GLN A 1 171 ? 4.589 -18.460 6.387 1.00 37.66 171 GLN A CA 1
ATOM 1270 C C . GLN A 1 171 ? 4.326 -19.902 6.821 1.00 37.66 171 GLN A C 1
ATOM 1272 O O . GLN A 1 171 ? 4.077 -20.771 5.988 1.00 37.66 171 GLN A O 1
ATOM 1277 N N . GLN A 1 172 ? 4.450 -20.169 8.121 1.00 37.50 172 GLN A N 1
ATOM 1278 C CA . GLN A 1 172 ? 3.930 -21.403 8.696 1.00 37.50 172 GLN A CA 1
ATOM 1279 C C . GLN A 1 172 ? 2.413 -21.380 8.494 1.00 37.50 172 GLN A C 1
ATOM 1281 O O . GLN A 1 172 ? 1.738 -20.438 8.912 1.00 37.50 172 GLN A O 1
ATOM 1286 N N . GLY A 1 173 ? 1.898 -22.369 7.766 1.00 34.12 173 GLY A N 1
ATOM 1287 C CA . GLY A 1 173 ? 0.485 -22.430 7.424 1.00 34.12 173 GLY A CA 1
ATOM 1288 C C . GLY A 1 173 ? -0.361 -22.676 8.669 1.00 34.12 173 GLY A C 1
ATOM 1289 O O . GLY A 1 173 ? -0.210 -23.706 9.316 1.00 34.12 173 GLY A O 1
ATOM 1290 N N . CYS A 1 174 ? -1.276 -21.755 8.958 1.00 26.08 174 CYS A N 1
ATOM 1291 C CA . CYS A 1 174 ? -2.346 -21.930 9.937 1.00 26.08 174 CYS A CA 1
ATOM 1292 C C . CYS A 1 174 ? -3.700 -21.548 9.302 1.00 26.08 174 CYS A C 1
ATOM 1294 O O . CYS A 1 174 ? -3.713 -20.883 8.260 1.00 26.08 174 CYS A O 1
ATOM 1296 N N . PRO A 1 175 ? -4.838 -22.034 9.837 1.00 29.05 175 PRO A N 1
ATOM 1297 C CA . PRO A 1 175 ? -6.005 -22.304 8.996 1.00 29.05 175 PRO A CA 1
ATOM 1298 C C . PRO A 1 175 ? -6.777 -21.076 8.504 1.00 29.05 175 PRO A C 1
ATOM 1300 O O . PRO A 1 175 ? -6.739 -19.993 9.083 1.00 29.05 175 PRO A O 1
ATOM 1303 N N . ARG A 1 176 ? -7.582 -21.294 7.455 1.00 31.84 176 ARG A N 1
ATOM 1304 C CA . ARG A 1 176 ? -8.603 -20.345 6.990 1.00 31.84 176 ARG A CA 1
ATOM 1305 C C . ARG A 1 176 ? -9.726 -20.202 8.026 1.00 31.84 176 ARG A C 1
ATOM 1307 O O . ARG A 1 176 ? -10.760 -20.853 7.897 1.00 31.84 176 ARG A O 1
ATOM 1314 N N . THR A 1 177 ? -9.575 -19.304 8.996 1.00 29.45 177 THR A N 1
ATOM 1315 C CA . THR A 1 177 ? -10.707 -18.793 9.781 1.00 29.45 177 THR A CA 1
ATOM 1316 C C . THR A 1 177 ? -11.100 -17.385 9.345 1.00 29.45 177 THR A C 1
ATOM 1318 O O . THR A 1 177 ? -10.303 -16.472 9.153 1.00 29.45 177 THR A O 1
ATOM 1321 N N . ASN A 1 178 ? -12.397 -17.285 9.096 1.00 30.64 178 ASN A N 1
ATOM 1322 C CA . ASN A 1 178 ? -13.149 -16.171 8.545 1.00 30.64 178 ASN A CA 1
ATOM 1323 C C . ASN A 1 178 ? -13.081 -14.905 9.445 1.00 30.64 178 ASN A C 1
ATOM 1325 O O . ASN A 1 178 ? -12.704 -14.989 10.605 1.00 30.64 178 ASN A O 1
ATOM 1329 N N . LEU A 1 179 ? -13.586 -13.764 8.942 1.00 28.95 179 LEU A N 1
ATOM 1330 C CA . LEU A 1 179 ? -13.945 -12.548 9.710 1.00 28.95 179 LEU A CA 1
ATOM 1331 C C . LEU A 1 179 ? -12.808 -11.559 10.154 1.00 28.95 179 LEU A C 1
ATOM 1333 O O . LEU A 1 179 ? -12.075 -11.863 11.077 1.00 28.95 179 LEU A O 1
ATOM 1337 N N .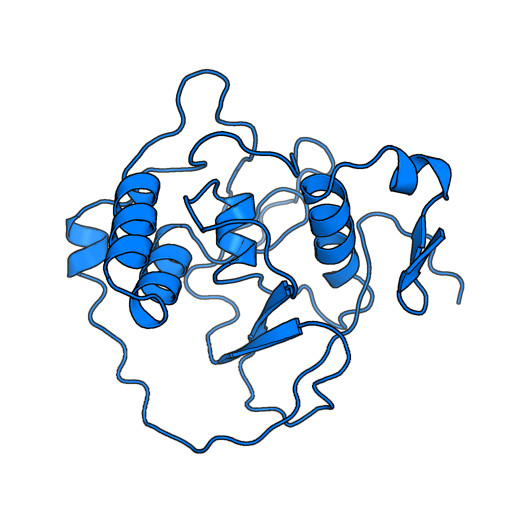 GLY A 1 180 ? -12.708 -10.330 9.579 1.00 28.86 180 GLY A N 1
ATOM 1338 C CA . GLY A 1 180 ? -11.684 -9.290 9.941 1.00 28.86 180 GLY A CA 1
ATOM 1339 C C . GLY A 1 180 ? -12.076 -7.795 10.233 1.00 28.86 180 GLY A C 1
ATOM 1340 O O . GLY A 1 180 ? -11.621 -7.222 11.221 1.00 28.86 180 GLY A O 1
ATOM 1341 N N . GLY A 1 181 ? -12.829 -7.099 9.366 1.00 31.61 181 GLY A N 1
ATOM 1342 C CA . GLY A 1 181 ? -13.487 -5.766 9.534 1.00 31.61 181 GLY A CA 1
ATOM 1343 C C . GLY A 1 181 ? -13.091 -4.667 10.580 1.00 31.61 181 GLY A C 1
ATOM 1344 O O . GLY A 1 181 ? -13.560 -4.690 11.708 1.00 31.61 181 GLY A O 1
ATOM 1345 N N . HIS A 1 182 ? -12.445 -3.574 10.116 1.00 39.06 182 HIS A N 1
ATOM 1346 C CA . HIS A 1 182 ? -12.553 -2.119 10.501 1.00 39.06 182 HIS A CA 1
ATOM 1347 C C . HIS A 1 182 ? -13.017 -1.610 11.903 1.00 39.06 182 HIS A C 1
ATOM 1349 O O . HIS A 1 182 ? -14.150 -1.856 12.304 1.00 39.06 182 HIS A O 1
ATOM 1355 N N . GLN A 1 183 ? -12.328 -0.572 12.412 1.00 29.62 183 GLN A N 1
ATOM 1356 C CA . GLN A 1 183 ? -12.742 0.869 12.406 1.00 29.62 183 GLN A CA 1
ATOM 1357 C C . GLN A 1 183 ? -11.455 1.728 12.423 1.00 29.62 183 GLN A C 1
ATOM 1359 O O . GLN A 1 183 ? -10.422 1.150 12.745 1.00 29.62 183 GLN A O 1
ATOM 1364 N N . LEU A 1 184 ? -11.335 2.996 11.984 1.00 36.31 184 LEU A N 1
ATOM 1365 C CA . LEU A 1 184 ? -12.119 4.194 11.525 1.00 36.31 184 LEU A CA 1
ATOM 1366 C C . LEU A 1 184 ? -11.036 5.351 11.359 1.00 36.31 184 LEU A C 1
ATOM 1368 O O . LEU A 1 184 ? -9.958 5.055 11.832 1.00 36.31 184 LEU A O 1
ATOM 1372 N N . ARG A 1 185 ? -10.971 6.658 10.969 1.00 30.41 185 ARG A N 1
ATOM 1373 C CA . ARG A 1 185 ? -11.668 7.942 10.592 1.00 30.41 185 ARG A CA 1
ATOM 1374 C C . ARG A 1 185 ? -10.603 8.841 9.843 1.00 30.41 185 ARG A C 1
ATOM 1376 O O . ARG A 1 185 ? -9.429 8.563 10.036 1.00 30.41 185 ARG A O 1
ATOM 1383 N N . LEU A 1 186 ? -10.913 9.907 9.073 1.00 34.34 186 LEU A N 1
ATOM 1384 C CA . LEU A 1 186 ? -9.911 10.724 8.303 1.00 34.34 186 LEU A CA 1
ATOM 1385 C C . LEU A 1 186 ? -9.005 11.645 9.161 1.00 34.34 186 LEU A C 1
ATOM 1387 O O . LEU A 1 186 ? -9.233 11.811 10.359 1.00 34.34 186 LEU A O 1
ATOM 1391 N N . GLY A 1 187 ? -8.057 12.332 8.497 1.00 35.69 187 GLY A N 1
ATOM 1392 C CA . GLY A 1 187 ? -7.618 13.682 8.891 1.00 35.69 187 GLY A CA 1
ATOM 1393 C C . GLY A 1 187 ? -8.810 14.644 9.077 1.00 35.69 187 GLY A C 1
ATOM 1394 O O . GLY A 1 187 ? -9.925 14.325 8.662 1.00 35.69 187 GLY A O 1
ATOM 1395 N N . PRO A 1 188 ? -8.608 15.782 9.755 1.00 44.72 188 PRO A N 1
ATOM 1396 C CA . PRO A 1 188 ? -9.476 16.334 10.805 1.00 44.72 188 PRO A CA 1
ATOM 1397 C C . PRO A 1 188 ? -10.997 16.169 10.596 1.00 44.72 188 PRO A C 1
ATOM 1399 O O . PRO A 1 188 ? -11.715 17.093 10.217 1.00 44.72 188 PRO A O 1
ATOM 1402 N N . VAL A 1 189 ? -11.529 14.984 10.924 1.00 35.28 189 VAL A N 1
ATOM 1403 C CA . VAL A 1 189 ? -12.982 14.755 10.949 1.00 35.28 189 VAL A CA 1
ATOM 1404 C C . VAL A 1 189 ? -13.532 15.229 12.280 1.00 35.28 189 VAL A C 1
ATOM 1406 O O . VAL A 1 189 ? -13.092 14.743 13.322 1.00 35.28 189 VAL A O 1
ATOM 1409 N N . ARG A 1 190 ? -14.583 16.057 12.262 1.00 39.50 190 ARG A N 1
ATOM 1410 C CA . ARG A 1 190 ? -15.341 16.372 13.480 1.00 39.50 190 ARG A CA 1
ATOM 1411 C C . ARG A 1 190 ? -15.830 15.088 14.154 1.00 39.50 190 ARG A C 1
ATOM 1413 O O . ARG A 1 190 ? -16.702 14.373 13.646 1.00 39.50 190 ARG A O 1
ATOM 1420 N N . VAL A 1 191 ? -15.236 14.784 15.304 1.00 35.19 191 VAL A N 1
ATOM 1421 C CA . VAL A 1 191 ? -15.712 13.758 16.227 1.00 35.19 191 VAL A CA 1
ATOM 1422 C C . VAL A 1 191 ? -16.855 14.364 17.024 1.00 35.19 191 VAL A C 1
ATOM 1424 O O . VAL A 1 191 ? -16.645 14.895 18.107 1.00 35.19 191 VAL A O 1
ATOM 1427 N N . CYS A 1 192 ? -18.075 14.277 16.492 1.00 35.31 192 CYS A N 1
ATOM 1428 C CA . CYS A 1 192 ? -19.241 14.266 17.367 1.00 35.31 192 CYS A CA 1
ATOM 1429 C C . CYS A 1 192 ? -19.068 13.062 18.305 1.00 35.31 192 CYS A C 1
ATOM 1431 O O . CYS A 1 192 ? -19.032 11.919 17.827 1.00 35.31 192 CYS A O 1
ATOM 1433 N N . ARG A 1 193 ? -18.841 13.354 19.589 1.00 40.78 193 ARG A N 1
ATOM 1434 C CA . ARG A 1 193 ? -19.132 12.433 20.688 1.00 40.78 193 ARG A CA 1
ATOM 1435 C C . ARG A 1 193 ? -20.648 12.346 20.849 1.00 40.78 193 ARG A C 1
ATOM 1437 O O . ARG A 1 193 ? -21.300 13.372 20.556 1.00 40.78 193 ARG A O 1
#

Radius of gyration: 16.48 Å; Cα contacts (8 Å, |Δi|>4): 353; chains: 1; bounding box: 42×42×36 Å

Sequence (193 aa):
MRIRRGVYTKSDDWNSSSPAQQYGLRAAAFQALAPRQPVLCHATAARLGGLWIVGLPSKLHVVTETATSGRNNNGVIRHLGSLTNGVVQCGPFLPTDKLTTTVALVKGLSFPFAVAVCDSARRSPEAGQAVNEFMAAGSVPDLHGLSRETDGPQGQAVSVDDLRGRRPSRQQGCPRTNLGGHQLRLGPVRVCR

pLDDT: mean 81.27, std 20.85, range [26.08, 97.38]